Protein AF-T0MKW2-F1 (afdb_monomer_lite)

pLDDT: mean 87.47, std 11.16, range [40.84, 97.62]

Foldseek 3Di:
DEEEEALQCLVVLPDDDPLHQAYEYEVVSVVVPPDPSSVVSCVVCVVRYDYDWADVVLLVVLVVVCQQAPQDDDSRLSRSLSVLVRVQCVLVPDDDDPVCVVVRDQYAYRDPDLSSLLSCVVVVNHDDPPNQRWGKWKAFPPPGDIGGHDDCADPPPFFRRIDIWIWGQDPVRDIDIDDDPPDDDDDDWDAAPVRDTDGGPPDPSNVVSVVVVVVVVVVVVVCVVVDDD

Radius of gyration: 21.43 Å; chains: 1; bounding box: 48×44×64 Å

Structure (mmCIF, N/CA/C/O backbone):
data_AF-T0MKW2-F1
#
_entry.id   AF-T0MKW2-F1
#
loop_
_atom_site.group_PDB
_atom_site.id
_atom_site.type_symbol
_atom_site.label_atom_id
_atom_site.label_alt_id
_atom_site.label_comp_id
_atom_site.label_asym_id
_atom_site.label_entity_id
_atom_site.label_seq_id
_atom_site.pdbx_PDB_ins_code
_atom_site.Cartn_x
_atom_site.Cartn_y
_atom_site.Cartn_z
_atom_site.occupancy
_atom_site.B_iso_or_equiv
_atom_site.auth_seq_id
_atom_site.auth_comp_id
_atom_site.auth_asym_id
_atom_site.auth_atom_id
_atom_site.pdbx_PDB_model_num
ATOM 1 N N . MET A 1 1 ? -8.781 1.903 21.838 1.00 88.56 1 MET A N 1
ATOM 2 C CA . MET A 1 1 ? -8.180 1.933 20.491 1.00 88.56 1 MET A CA 1
ATOM 3 C C . MET A 1 1 ? -9.279 1.823 19.453 1.00 88.56 1 MET A C 1
ATOM 5 O O . MET A 1 1 ? -10.283 1.151 19.699 1.00 88.56 1 MET A O 1
ATOM 9 N N . ILE A 1 2 ? -9.076 2.466 18.314 1.00 93.19 2 ILE A N 1
ATOM 10 C CA . ILE A 1 2 ? -9.925 2.371 17.130 1.00 93.19 2 ILE A CA 1
ATOM 11 C C . ILE A 1 2 ? -9.134 1.644 16.052 1.00 93.19 2 ILE A C 1
ATOM 13 O O . ILE A 1 2 ? -7.998 2.014 15.769 1.00 93.19 2 ILE A O 1
ATOM 17 N N . GLY A 1 3 ? -9.726 0.612 15.457 1.00 94.38 3 GLY A N 1
ATOM 18 C CA . GLY A 1 3 ? -9.081 -0.161 14.399 1.00 94.38 3 GLY A CA 1
ATOM 19 C C . GLY A 1 3 ? -9.623 0.190 13.017 1.00 94.38 3 GLY A C 1
ATOM 20 O O . GLY A 1 3 ? -10.829 0.163 12.815 1.00 94.38 3 GLY A O 1
ATOM 21 N N . ILE A 1 4 ? -8.761 0.448 12.039 1.00 96.75 4 ILE A N 1
ATOM 22 C CA . ILE A 1 4 ? -9.128 0.405 10.617 1.00 96.75 4 ILE A CA 1
ATOM 23 C C . ILE A 1 4 ? -8.698 -0.956 10.089 1.00 96.75 4 ILE A C 1
ATOM 25 O O . ILE A 1 4 ? -7.547 -1.332 10.289 1.00 96.75 4 ILE A O 1
ATOM 29 N N . VAL A 1 5 ? -9.587 -1.704 9.438 1.00 96.00 5 VAL A N 1
ATOM 30 C CA . VAL A 1 5 ? -9.297 -3.101 9.073 1.00 96.00 5 VAL A CA 1
ATOM 31 C C . VAL A 1 5 ? -9.141 -3.280 7.569 1.00 96.00 5 VAL A C 1
ATOM 33 O O . VAL A 1 5 ? -10.004 -2.890 6.784 1.00 96.00 5 VAL A O 1
ATOM 36 N N . ASP A 1 6 ? -8.039 -3.920 7.193 1.00 95.31 6 ASP A N 1
ATOM 37 C CA . ASP A 1 6 ? -7.722 -4.349 5.833 1.00 95.31 6 ASP A CA 1
ATOM 38 C C . ASP A 1 6 ? -8.314 -5.743 5.521 1.00 95.31 6 ASP A C 1
ATOM 40 O O . ASP A 1 6 ? -8.484 -6.586 6.409 1.00 95.31 6 ASP A O 1
ATOM 44 N N . THR A 1 7 ? -8.569 -6.033 4.243 1.00 94.50 7 THR A N 1
ATOM 45 C CA . THR A 1 7 ? -9.054 -7.332 3.755 1.00 94.50 7 THR A CA 1
ATOM 46 C C . THR A 1 7 ? -8.148 -8.476 4.214 1.00 94.50 7 THR A C 1
ATOM 48 O O . THR A 1 7 ? -8.631 -9.502 4.702 1.00 94.50 7 THR A O 1
ATOM 51 N N . CYS A 1 8 ? -6.821 -8.304 4.124 1.00 93.00 8 CYS A N 1
ATOM 52 C CA . CYS A 1 8 ? -5.863 -9.342 4.520 1.00 93.00 8 CYS A CA 1
ATOM 53 C C . CYS A 1 8 ? -5.981 -9.741 5.997 1.00 93.00 8 CYS A C 1
ATOM 55 O O . CYS A 1 8 ? -5.666 -10.881 6.348 1.00 93.00 8 CYS A O 1
ATOM 57 N N . TYR A 1 9 ? -6.426 -8.824 6.856 1.00 94.31 9 TYR A N 1
ATOM 58 C CA . TYR A 1 9 ? -6.586 -9.083 8.280 1.00 94.31 9 TYR A CA 1
ATOM 59 C C . TYR A 1 9 ? -7.768 -10.024 8.547 1.00 94.31 9 TYR A C 1
ATOM 61 O O . TYR A 1 9 ? -7.625 -11.001 9.283 1.00 94.31 9 TYR A O 1
ATOM 69 N N . PHE A 1 10 ? -8.900 -9.804 7.869 1.00 94.56 10 PHE A N 1
ATOM 70 C CA . PHE A 1 10 ? -10.048 -10.715 7.920 1.00 94.56 10 PHE A CA 1
ATOM 71 C C . PHE A 1 10 ? -9.726 -12.082 7.310 1.00 94.56 10 PHE A C 1
ATOM 73 O O . PHE A 1 10 ? -10.055 -13.107 7.903 1.00 94.56 10 PHE A O 1
ATOM 80 N N . LEU A 1 11 ? -9.033 -12.115 6.164 1.00 93.50 11 LEU A N 1
ATOM 81 C CA . LEU A 1 11 ? -8.652 -13.370 5.499 1.00 93.50 11 LEU A CA 1
ATOM 82 C C . LEU A 1 11 ? -7.782 -14.268 6.386 1.00 93.50 11 LEU A C 1
ATOM 84 O O . LEU A 1 11 ? -7.889 -15.490 6.322 1.00 93.50 11 LEU A O 1
ATOM 88 N N . LYS A 1 12 ? -6.929 -13.669 7.221 1.00 92.81 12 LYS A N 1
ATOM 89 C CA . LYS A 1 12 ? -6.064 -14.391 8.160 1.00 92.81 12 LYS A CA 1
ATOM 90 C C . LYS A 1 12 ? -6.675 -14.566 9.552 1.00 92.81 12 LYS A C 1
ATOM 92 O O . LYS A 1 12 ? -5.991 -15.099 10.420 1.00 92.81 12 LYS A O 1
ATOM 97 N N . ARG A 1 13 ? -7.929 -14.140 9.764 1.00 92.38 13 ARG A N 1
ATOM 98 C CA . ARG A 1 13 ? -8.612 -14.142 11.071 1.00 92.38 13 ARG A CA 1
ATOM 99 C C . ARG A 1 13 ? -7.764 -13.482 12.167 1.00 92.38 13 ARG A C 1
ATOM 101 O O . ARG A 1 13 ? -7.567 -14.043 13.242 1.00 92.38 13 ARG A O 1
ATOM 108 N N . GLY A 1 14 ? -7.207 -12.308 11.862 1.00 90.25 14 GLY A N 1
ATOM 109 C CA . GLY A 1 14 ? -6.370 -11.562 12.800 1.00 90.25 14 GLY A CA 1
ATOM 110 C C . GLY A 1 14 ? -7.130 -11.238 14.099 1.00 90.25 14 GLY A C 1
ATOM 111 O O . GLY A 1 14 ? -8.301 -10.860 14.019 1.00 90.25 14 GLY A O 1
ATOM 112 N N . PRO A 1 15 ? -6.508 -11.395 15.281 1.00 90.25 15 PRO A N 1
ATOM 113 C CA . PRO A 1 15 ? -7.203 -11.290 16.562 1.00 90.25 15 PRO A CA 1
ATOM 114 C C . PRO A 1 15 ? -7.519 -9.839 16.938 1.00 90.25 15 PRO A C 1
ATOM 116 O O . PRO A 1 15 ? -6.623 -9.004 17.035 1.00 90.25 15 PRO A O 1
ATOM 119 N N . PHE A 1 16 ? -8.782 -9.547 17.243 1.00 89.56 16 PHE A N 1
ATOM 120 C CA . PHE A 1 16 ? -9.164 -8.246 17.789 1.00 89.56 16 PHE A CA 1
ATOM 121 C C . PHE A 1 16 ? -8.939 -8.219 19.306 1.00 89.56 16 PHE A C 1
ATOM 123 O O . PHE A 1 16 ? -9.570 -8.962 20.057 1.00 89.56 16 PHE A O 1
ATOM 130 N N . ASN A 1 17 ? -8.026 -7.362 19.764 1.00 83.75 17 ASN A N 1
ATOM 131 C CA . ASN A 1 17 ? -7.744 -7.192 21.189 1.00 83.75 17 ASN A CA 1
ATOM 132 C C . ASN A 1 17 ? -8.932 -6.542 21.918 1.00 83.75 17 ASN A C 1
ATOM 134 O O . ASN A 1 17 ? -9.617 -5.689 21.359 1.00 83.75 17 ASN A O 1
ATOM 138 N N . GLN A 1 18 ? -9.106 -6.854 23.207 1.00 80.19 18 GLN A N 1
ATOM 139 C CA . GLN A 1 18 ? -10.153 -6.255 24.055 1.00 80.19 18 GLN A CA 1
ATOM 140 C C . GLN A 1 18 ? -10.032 -4.725 24.197 1.00 80.19 18 GLN A C 1
ATOM 142 O O . GLN A 1 18 ? -11.002 -4.053 24.532 1.00 80.19 18 GLN A O 1
ATOM 147 N N . SER A 1 19 ? -8.855 -4.156 23.922 1.00 85.75 19 SER A N 1
ATOM 148 C CA . SER A 1 19 ? -8.617 -2.708 23.920 1.00 85.75 19 SER A CA 1
ATOM 149 C C . SER A 1 19 ? -9.249 -1.978 22.726 1.00 85.75 19 SER A C 1
ATOM 151 O O . SER A 1 19 ? -9.315 -0.740 22.716 1.00 85.75 19 SER A O 1
ATOM 153 N N . ILE A 1 20 ? -9.687 -2.715 21.701 1.00 90.44 20 ILE A N 1
ATOM 154 C CA . ILE A 1 20 ? -10.323 -2.165 20.508 1.00 90.44 20 ILE A CA 1
ATOM 155 C C . ILE A 1 20 ? -11.810 -1.981 20.792 1.00 90.44 20 ILE A C 1
ATOM 157 O O . ILE A 1 20 ? -12.551 -2.944 20.958 1.00 90.44 20 ILE A O 1
ATOM 161 N N . LYS A 1 21 ? -12.251 -0.723 20.827 1.00 90.81 21 LYS A N 1
ATOM 162 C CA . LYS A 1 21 ? -13.648 -0.374 21.115 1.00 90.81 21 LYS A CA 1
ATOM 163 C C . LYS A 1 21 ? -14.513 -0.381 19.857 1.00 90.81 21 LYS A C 1
ATOM 165 O O . LYS A 1 21 ? -15.703 -0.674 19.927 1.00 90.81 21 LYS A O 1
ATOM 170 N N . LYS A 1 22 ? -13.920 -0.016 18.717 1.00 94.12 22 LYS A N 1
ATOM 171 C CA . LYS A 1 22 ? -14.624 0.192 17.452 1.00 94.12 22 LYS A CA 1
ATOM 172 C C . LYS A 1 22 ? -13.712 -0.079 16.263 1.00 94.12 22 LYS A C 1
ATOM 174 O O . LYS A 1 22 ? -12.514 0.207 16.318 1.00 94.12 22 LYS A O 1
ATOM 179 N N . LEU A 1 23 ? -14.295 -0.612 15.196 1.00 96.44 23 LEU A N 1
ATOM 180 C CA . LEU A 1 23 ? -13.633 -0.909 13.936 1.00 96.44 23 LEU A CA 1
ATOM 181 C C . LEU A 1 23 ? -14.261 -0.107 12.793 1.00 96.44 23 LEU A C 1
ATOM 183 O O . LEU A 1 23 ? -15.481 0.000 12.715 1.00 96.44 23 LEU A O 1
ATOM 187 N N . PHE A 1 24 ? -13.437 0.398 11.881 1.00 97.00 24 PHE A N 1
ATOM 188 C CA . PHE A 1 24 ? -13.858 1.040 10.639 1.00 97.00 24 PHE A CA 1
ATOM 189 C C . PHE A 1 24 ? -13.394 0.225 9.433 1.00 97.00 24 PHE A C 1
ATOM 191 O O . PHE A 1 24 ? -12.250 -0.235 9.372 1.00 97.00 24 PHE A O 1
ATOM 198 N N . VAL A 1 25 ? -14.292 0.046 8.466 1.00 97.19 25 VAL A N 1
ATOM 199 C CA . VAL A 1 25 ? -14.050 -0.750 7.256 1.00 97.19 25 VAL A CA 1
ATOM 200 C C . VAL A 1 25 ? -14.676 -0.052 6.047 1.00 97.19 25 VAL A C 1
ATOM 202 O O . VAL A 1 25 ? -15.799 0.435 6.131 1.00 97.19 25 VAL A O 1
ATOM 205 N N . SER A 1 26 ? -13.989 -0.029 4.904 1.00 96.94 26 SER A N 1
ATOM 206 C CA . SER A 1 26 ? -14.585 0.442 3.643 1.00 96.94 26 SER A CA 1
ATOM 207 C C . SER A 1 26 ? -15.485 -0.636 3.028 1.00 96.94 26 SER A C 1
ATOM 209 O O . SER A 1 26 ? -15.218 -1.837 3.122 1.00 96.94 26 SER A O 1
ATOM 211 N N . SER A 1 27 ? -16.536 -0.229 2.321 1.00 96.25 27 SER A N 1
ATOM 212 C CA . SER A 1 27 ? -17.389 -1.133 1.546 1.00 96.25 27 SER A CA 1
ATOM 213 C C . SER A 1 27 ? -16.610 -1.921 0.488 1.00 96.25 27 SER A C 1
ATOM 215 O O . SER A 1 27 ? -17.023 -3.026 0.131 1.00 96.25 27 SER A O 1
ATOM 217 N N . LEU A 1 28 ? -15.475 -1.401 0.003 1.00 95.62 28 LEU A N 1
ATOM 218 C CA . LEU A 1 28 ? -14.601 -2.112 -0.934 1.00 95.62 28 LEU A CA 1
ATOM 219 C C . LEU A 1 28 ? -13.964 -3.348 -0.295 1.00 95.62 28 LEU A C 1
ATOM 221 O O . LEU A 1 28 ? -13.958 -4.405 -0.921 1.00 95.62 28 LEU A O 1
ATOM 225 N N . VAL A 1 29 ? -13.515 -3.236 0.958 1.00 95.19 29 VAL A N 1
ATOM 226 C CA . VAL A 1 29 ? -12.978 -4.366 1.734 1.00 95.19 29 VAL A CA 1
ATOM 227 C C . VAL A 1 29 ? -14.055 -5.437 1.894 1.00 95.19 29 VAL A C 1
ATOM 229 O O . VAL A 1 29 ? -13.818 -6.606 1.604 1.00 95.19 29 VAL A O 1
ATOM 232 N N . VAL A 1 30 ? -15.283 -5.042 2.247 1.00 94.75 30 VAL A N 1
ATOM 233 C CA . VAL A 1 30 ? -16.412 -5.981 2.389 1.00 94.75 30 VAL A CA 1
ATOM 234 C C . VAL A 1 30 ? -16.727 -6.696 1.069 1.00 94.75 30 VAL A C 1
ATOM 236 O O . VAL A 1 30 ? -16.961 -7.902 1.063 1.00 94.75 30 VAL A O 1
ATOM 239 N N . LYS A 1 31 ? -16.700 -5.980 -0.064 1.00 94.38 31 LYS A N 1
ATOM 240 C CA . LYS A 1 31 ? -16.901 -6.569 -1.402 1.00 94.38 31 LYS A CA 1
ATOM 241 C C . LYS A 1 31 ? -15.773 -7.523 -1.807 1.00 94.38 31 LYS A C 1
ATOM 243 O O . LYS A 1 31 ? -16.005 -8.441 -2.596 1.00 94.38 31 LYS A O 1
ATOM 248 N N . GLU A 1 32 ? -14.561 -7.305 -1.303 1.00 94.00 32 GLU A N 1
ATOM 249 C CA . GLU A 1 32 ? -13.402 -8.159 -1.566 1.00 94.00 32 GLU A CA 1
ATOM 250 C C . GLU A 1 32 ? -13.470 -9.491 -0.797 1.00 94.00 32 GLU A C 1
ATOM 252 O O . GLU A 1 32 ? -12.981 -10.513 -1.288 1.00 94.00 32 GLU A O 1
ATOM 257 N N . LEU A 1 33 ? -14.149 -9.521 0.357 1.00 93.56 33 LEU A N 1
ATOM 258 C CA . LEU A 1 33 ? -14.389 -10.736 1.139 1.00 93.56 33 LEU A CA 1
ATOM 259 C C . LEU A 1 33 ? -15.376 -11.668 0.426 1.00 93.56 33 LEU A C 1
ATOM 261 O O . LEU A 1 33 ? -16.594 -11.577 0.576 1.00 93.56 33 LEU A O 1
ATOM 265 N N . LYS A 1 34 ? -14.841 -12.606 -0.358 1.00 92.25 34 LYS A N 1
ATOM 266 C CA . LYS A 1 34 ? -15.642 -13.602 -1.090 1.00 92.25 34 LYS A CA 1
ATOM 267 C C . LYS A 1 34 ? -15.823 -14.907 -0.321 1.00 92.25 34 LYS A C 1
ATOM 269 O O . LYS A 1 34 ? -16.901 -15.494 -0.406 1.00 92.25 34 LYS A O 1
ATOM 274 N N . ASN A 1 35 ? -14.805 -15.315 0.435 1.00 93.94 35 ASN A N 1
ATOM 275 C CA . ASN A 1 35 ? -14.756 -16.603 1.125 1.00 93.94 35 ASN A CA 1
ATOM 276 C C . ASN A 1 35 ? -15.750 -16.647 2.292 1.00 93.94 35 ASN A C 1
ATOM 278 O O . ASN A 1 35 ? -15.826 -15.691 3.068 1.00 93.94 35 ASN A O 1
ATOM 282 N N . GLU A 1 36 ? -16.454 -17.768 2.446 1.00 93.62 36 GLU A N 1
ATOM 283 C CA . GLU A 1 36 ? -17.445 -17.983 3.513 1.00 93.62 36 GLU A CA 1
ATOM 284 C C . GLU A 1 36 ? -16.828 -17.791 4.898 1.00 93.62 36 GLU A C 1
ATOM 286 O O . GLU A 1 36 ? -17.278 -16.935 5.650 1.00 93.62 36 GLU A O 1
ATOM 291 N N . GLU A 1 37 ? -15.698 -18.446 5.159 1.00 93.25 37 GLU A N 1
ATOM 292 C CA . GLU A 1 37 ? -14.939 -18.322 6.408 1.00 93.25 37 GLU A CA 1
ATOM 293 C C . GLU A 1 37 ? -14.636 -16.867 6.806 1.00 93.25 37 GLU A C 1
ATOM 295 O O . GLU A 1 37 ? -14.747 -16.477 7.969 1.00 93.25 37 GLU A O 1
ATOM 300 N N . SER A 1 38 ? -14.244 -16.041 5.833 1.00 93.12 38 SER A N 1
ATOM 301 C CA . SER A 1 38 ? -13.917 -14.635 6.081 1.00 93.12 38 SER A CA 1
ATOM 302 C C . SER A 1 38 ? -15.162 -13.773 6.305 1.00 93.12 38 SER A C 1
ATOM 304 O O . SER A 1 38 ? -15.118 -12.822 7.086 1.00 93.12 38 SER A O 1
ATOM 306 N N . LYS A 1 39 ? -16.285 -14.128 5.667 1.00 94.62 39 LYS A N 1
ATOM 307 C CA . LYS A 1 39 ? -17.583 -13.474 5.874 1.00 94.62 39 LYS A CA 1
ATOM 308 C C . LYS A 1 39 ? -18.170 -13.827 7.231 1.00 94.62 39 LYS A C 1
ATOM 310 O O . LYS A 1 39 ? -18.679 -12.942 7.906 1.00 94.62 39 LYS A O 1
ATOM 315 N N . GLU A 1 40 ? -18.068 -15.083 7.651 1.00 94.38 40 GLU A N 1
ATOM 316 C CA . GLU A 1 40 ? -18.442 -15.509 8.999 1.00 94.38 40 GLU A CA 1
ATOM 317 C C . GLU A 1 40 ? -17.630 -14.748 10.042 1.00 94.38 40 GLU A C 1
ATOM 319 O O . GLU A 1 40 ? -18.209 -14.152 10.946 1.00 94.38 40 GLU A O 1
ATOM 324 N N . TYR A 1 41 ? -16.307 -14.665 9.868 1.00 94.38 41 TYR A N 1
ATOM 325 C CA . TYR A 1 41 ? -15.447 -13.909 10.778 1.00 94.38 41 TYR A CA 1
ATOM 326 C C . TYR A 1 41 ? -15.818 -12.418 10.847 1.00 94.38 41 TYR A C 1
ATOM 328 O O . TYR A 1 41 ? -15.869 -11.840 11.934 1.00 94.38 41 TYR A O 1
ATOM 336 N N . PHE A 1 42 ? -16.139 -11.803 9.706 1.00 95.19 42 PHE A N 1
ATOM 337 C CA . PHE A 1 42 ? -16.668 -10.439 9.649 1.00 95.19 42 PHE A CA 1
ATOM 338 C C . PHE A 1 42 ? -18.022 -10.311 10.369 1.00 95.19 42 PHE A C 1
ATOM 340 O O . PHE A 1 42 ? -18.214 -9.387 11.158 1.00 95.19 42 PHE A O 1
ATOM 347 N N . ASN A 1 43 ? -18.945 -11.251 10.143 1.00 94.81 43 ASN A N 1
ATOM 348 C CA . ASN A 1 43 ? -20.280 -11.254 10.743 1.00 94.81 43 ASN A CA 1
ATOM 349 C C . ASN A 1 43 ? -20.228 -11.422 12.267 1.00 94.81 43 ASN A C 1
ATOM 351 O O . ASN A 1 43 ? -20.969 -10.742 12.975 1.00 94.81 43 ASN A O 1
ATOM 355 N N . LEU A 1 44 ? -19.316 -12.255 12.775 1.00 94.25 44 LEU A N 1
ATOM 356 C CA . LEU A 1 44 ? -19.077 -12.421 14.212 1.00 94.25 44 LEU A CA 1
ATOM 357 C C . LEU A 1 44 ? -18.701 -11.096 14.889 1.00 94.25 44 LEU A C 1
ATOM 359 O O . LEU A 1 44 ? -19.157 -10.818 15.993 1.00 94.25 44 LEU A O 1
ATOM 363 N N . HIS A 1 45 ? -17.926 -10.248 14.209 1.00 93.75 45 HIS A N 1
ATOM 364 C CA . HIS A 1 45 ? -17.469 -8.955 14.729 1.00 93.75 45 HIS A CA 1
ATOM 365 C C . HIS A 1 45 ? -18.323 -7.778 14.236 1.00 93.75 45 HIS A C 1
ATOM 367 O O . HIS A 1 45 ? -17.974 -6.616 14.443 1.00 93.75 45 HIS A O 1
ATOM 373 N N . ARG A 1 46 ? -19.470 -8.045 13.598 1.00 94.06 46 ARG A N 1
ATOM 374 C CA . ARG A 1 46 ? -20.287 -7.014 12.942 1.00 94.06 46 ARG A CA 1
ATOM 375 C C . ARG A 1 46 ? -20.761 -5.918 13.895 1.00 94.06 46 ARG A C 1
ATOM 377 O O . ARG A 1 46 ? -20.921 -4.783 13.450 1.00 94.06 46 ARG A O 1
ATOM 384 N N . TYR A 1 47 ? -20.960 -6.254 15.170 1.00 93.56 47 TYR A N 1
ATOM 385 C CA . TYR A 1 47 ? -21.429 -5.346 16.220 1.00 93.56 47 TYR A CA 1
ATOM 386 C C . TYR A 1 47 ? -20.440 -4.216 16.546 1.00 93.56 47 TYR A C 1
ATOM 388 O O . TYR A 1 47 ? -20.866 -3.155 16.989 1.00 93.56 47 TYR A O 1
ATOM 396 N N . MET A 1 48 ? -19.139 -4.425 16.316 1.00 94.25 48 MET A N 1
ATOM 397 C CA . MET A 1 48 ? -18.101 -3.410 16.544 1.00 94.25 48 MET A CA 1
ATOM 398 C C . MET A 1 48 ? -17.642 -2.718 15.252 1.00 94.25 48 MET A C 1
ATOM 400 O O . MET A 1 48 ? -16.847 -1.784 15.321 1.00 94.25 48 MET A O 1
ATOM 404 N N . ILE A 1 49 ? -18.118 -3.168 14.083 1.00 96.00 49 ILE A N 1
ATOM 405 C CA . ILE A 1 49 ? -17.697 -2.671 12.768 1.00 96.00 49 ILE A CA 1
ATOM 406 C C . ILE A 1 49 ? -18.665 -1.606 12.244 1.00 96.00 49 ILE A C 1
ATOM 408 O O . ILE A 1 49 ? -19.852 -1.861 12.030 1.00 96.00 49 ILE A O 1
ATOM 412 N N . GLU A 1 50 ? -18.119 -0.438 11.924 1.00 96.69 50 GLU A N 1
ATOM 413 C CA . GLU A 1 50 ? -18.770 0.614 11.154 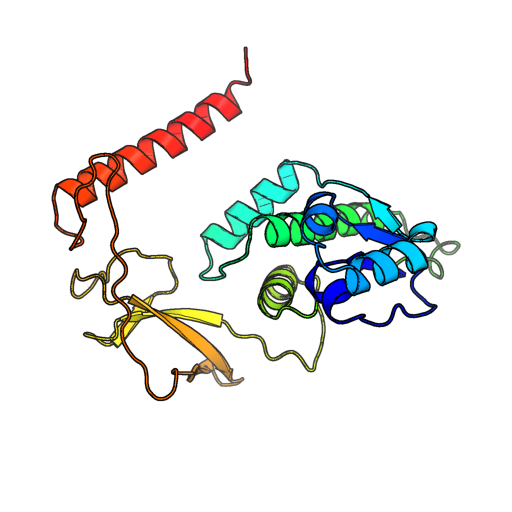1.00 96.69 50 GLU A CA 1
ATOM 414 C C . GLU A 1 50 ? -18.225 0.643 9.724 1.00 96.69 50 GLU A C 1
ATOM 416 O O . GLU A 1 50 ? -17.012 0.671 9.498 1.00 96.69 50 GLU A O 1
ATOM 421 N N . ILE A 1 51 ? -19.134 0.637 8.746 1.00 96.62 51 ILE A N 1
ATOM 422 C CA . ILE A 1 51 ? -18.761 0.767 7.339 1.00 96.62 51 ILE A CA 1
ATOM 423 C C . ILE A 1 51 ? -18.712 2.252 6.997 1.00 96.62 51 ILE A C 1
ATOM 425 O O . ILE A 1 51 ? -19.729 2.936 7.100 1.00 96.62 51 ILE A O 1
ATOM 429 N N . ARG A 1 52 ? -17.543 2.737 6.579 1.00 96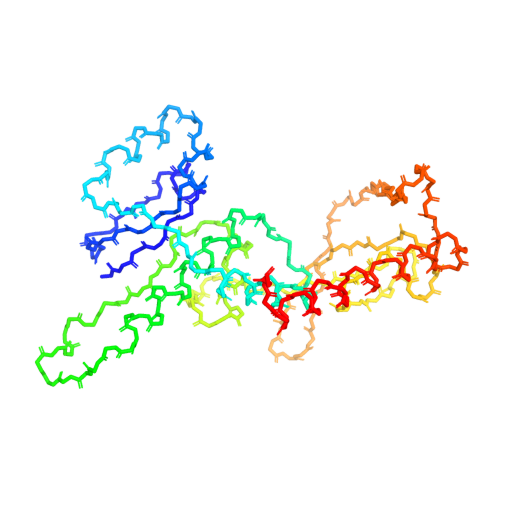.38 52 ARG A N 1
ATOM 430 C CA . ARG A 1 52 ? -17.309 4.144 6.247 1.00 96.38 52 ARG A CA 1
ATOM 431 C C . ARG A 1 52 ? -16.367 4.261 5.057 1.00 96.38 52 ARG A C 1
ATOM 433 O O . ARG A 1 52 ? -15.359 3.562 4.991 1.00 96.38 52 ARG A O 1
ATOM 440 N N . GLU A 1 53 ? -16.694 5.165 4.142 1.00 95.75 53 GLU A N 1
ATOM 441 C CA . GLU A 1 53 ? -15.793 5.561 3.060 1.00 95.75 53 GLU A CA 1
ATOM 442 C C . GLU A 1 53 ? -15.047 6.841 3.431 1.00 95.75 53 GLU A C 1
ATOM 444 O O . GLU A 1 53 ? -15.632 7.706 4.091 1.00 95.75 53 GLU A O 1
ATOM 449 N N . PRO A 1 54 ? -13.777 6.974 3.019 1.00 97.06 54 PRO A N 1
ATOM 450 C CA . PRO A 1 54 ? -13.039 8.202 3.223 1.00 97.06 54 PRO A CA 1
ATOM 451 C C . PRO A 1 54 ? -13.492 9.307 2.265 1.00 97.06 54 PRO A C 1
ATOM 453 O O . PRO A 1 54 ? -13.988 9.042 1.169 1.00 97.06 54 PRO A O 1
ATOM 456 N N . LEU A 1 55 ? -13.240 10.557 2.644 1.00 96.50 55 LEU A N 1
ATOM 457 C CA . LEU A 1 55 ? -13.414 11.712 1.768 1.00 96.50 55 LEU A CA 1
ATOM 458 C C . LEU A 1 55 ? -12.399 11.679 0.615 1.00 96.50 55 LEU A C 1
ATOM 460 O O . LEU A 1 55 ? -11.218 11.364 0.801 1.00 96.50 55 LEU A O 1
ATOM 464 N N . ASP A 1 56 ? -12.833 12.114 -0.570 1.00 95.25 56 ASP A N 1
ATOM 465 C CA . ASP A 1 56 ? -12.014 12.108 -1.792 1.00 95.25 56 ASP A CA 1
ATOM 466 C C . ASP A 1 56 ? -10.690 12.868 -1.634 1.00 95.25 56 ASP A C 1
ATOM 468 O O . ASP A 1 56 ? -9.664 12.456 -2.178 1.00 95.25 56 ASP A O 1
ATOM 472 N N . LYS A 1 57 ? -10.672 13.929 -0.813 1.00 96.19 57 LYS A N 1
ATOM 473 C CA . LYS A 1 57 ? -9.457 14.687 -0.471 1.00 96.19 57 LYS A CA 1
ATOM 474 C C . LYS A 1 57 ? -8.337 13.776 0.054 1.00 96.19 57 LYS A C 1
ATOM 476 O O . LYS A 1 57 ? -7.182 13.953 -0.335 1.00 96.19 57 LYS A O 1
ATOM 481 N N . TYR A 1 58 ? -8.654 12.805 0.914 1.00 96.75 58 TYR A N 1
ATOM 482 C CA . TYR A 1 58 ? -7.658 11.888 1.476 1.00 96.75 58 TYR A CA 1
ATOM 483 C C . TYR A 1 58 ? -7.201 10.848 0.457 1.00 96.75 58 TYR A C 1
ATOM 485 O O . TYR A 1 58 ? -6.014 10.529 0.399 1.00 96.75 58 TYR A O 1
ATOM 493 N N . ILE A 1 59 ? -8.110 10.357 -0.390 1.00 95.69 59 ILE A N 1
ATOM 494 C CA . ILE A 1 59 ? -7.764 9.430 -1.475 1.00 95.69 59 ILE A CA 1
ATOM 495 C C . ILE A 1 59 ? -6.773 10.098 -2.435 1.00 95.69 59 ILE A C 1
ATOM 497 O O . ILE A 1 59 ? -5.750 9.507 -2.784 1.00 95.69 59 ILE A O 1
ATOM 501 N N . GLU A 1 60 ? -7.048 11.340 -2.834 1.00 94.62 60 GLU A N 1
ATOM 502 C CA . GLU A 1 60 ? -6.176 12.118 -3.717 1.00 94.62 60 GLU A CA 1
ATOM 503 C C . GLU A 1 60 ? -4.819 12.391 -3.078 1.00 94.62 60 GLU A C 1
ATOM 505 O O . GLU A 1 60 ? -3.788 12.163 -3.712 1.00 94.62 60 GLU A O 1
ATOM 510 N N . PHE A 1 61 ? -4.808 12.775 -1.800 1.00 95.12 61 PHE A N 1
ATOM 511 C CA . PHE A 1 61 ? -3.575 12.954 -1.042 1.00 95.12 61 PHE A CA 1
ATOM 512 C C . PHE A 1 61 ? -2.703 11.688 -1.057 1.00 95.12 61 PHE A C 1
ATOM 514 O O . PHE A 1 61 ? -1.512 11.761 -1.368 1.00 95.12 61 PHE A O 1
ATOM 521 N N . VAL A 1 62 ? -3.288 10.516 -0.781 1.00 95.06 62 VAL A N 1
ATOM 522 C CA . VAL A 1 62 ? -2.555 9.240 -0.791 1.00 95.06 62 VAL A CA 1
ATOM 523 C C . VAL A 1 62 ? -2.068 8.896 -2.200 1.00 95.06 62 VAL A C 1
ATOM 525 O O . VAL A 1 62 ? -0.922 8.476 -2.367 1.00 95.06 62 VAL A O 1
ATOM 528 N N . GLN A 1 63 ? -2.888 9.098 -3.234 1.00 93.06 63 GLN A N 1
ATOM 529 C CA . GLN A 1 63 ? -2.488 8.850 -4.623 1.00 93.06 63 GLN A CA 1
ATOM 530 C C . GLN A 1 63 ? -1.309 9.732 -5.050 1.00 93.06 63 GLN A C 1
ATOM 532 O O . GLN A 1 63 ? -0.341 9.229 -5.631 1.00 93.06 63 GLN A O 1
ATOM 537 N N . ASP A 1 64 ? -1.351 11.020 -4.720 1.00 91.19 64 ASP A N 1
ATOM 538 C CA . ASP A 1 64 ? -0.279 11.966 -5.018 1.00 91.19 64 ASP A CA 1
ATOM 539 C C . ASP A 1 64 ? 0.992 11.637 -4.233 1.00 91.19 64 ASP A C 1
ATOM 541 O O . ASP A 1 64 ? 2.097 11.676 -4.789 1.00 91.19 64 ASP A O 1
ATOM 545 N N . PHE A 1 65 ? 0.852 11.240 -2.968 1.00 91.19 65 PHE A N 1
ATOM 546 C CA . PHE A 1 65 ? 1.959 10.781 -2.137 1.00 91.19 65 PHE A CA 1
ATOM 547 C C . PHE A 1 65 ? 2.640 9.536 -2.724 1.00 91.19 65 PHE A C 1
ATOM 549 O O . PHE A 1 65 ? 3.868 9.492 -2.859 1.00 91.19 65 PHE A O 1
ATOM 556 N N . LEU A 1 66 ? 1.847 8.548 -3.148 1.00 89.69 66 LEU A N 1
ATOM 557 C CA . LEU A 1 66 ? 2.336 7.309 -3.751 1.00 89.69 66 LEU A CA 1
ATOM 558 C C . LEU A 1 66 ? 2.911 7.511 -5.149 1.00 89.69 66 LEU A C 1
ATOM 560 O O . LEU A 1 66 ? 3.837 6.796 -5.521 1.00 89.69 66 LEU A O 1
ATOM 564 N N . SER A 1 67 ? 2.429 8.491 -5.919 1.00 84.88 67 SER A N 1
ATOM 565 C CA . SER A 1 67 ? 2.946 8.776 -7.266 1.00 84.88 67 SER A CA 1
ATOM 566 C C . SER A 1 67 ? 4.451 9.085 -7.277 1.00 84.88 67 SER A C 1
ATOM 568 O O . SER A 1 67 ? 5.149 8.769 -8.242 1.00 84.88 67 SER A O 1
ATOM 570 N N . LYS A 1 68 ? 4.957 9.639 -6.168 1.00 83.88 68 LYS A N 1
ATOM 571 C CA . LYS A 1 68 ? 6.364 9.997 -5.947 1.00 83.88 68 LYS A CA 1
ATOM 572 C C . LYS A 1 68 ? 7.216 8.820 -5.458 1.00 83.88 68 LYS A C 1
ATOM 574 O O . LYS A 1 68 ? 8.427 8.966 -5.314 1.00 83.88 68 LYS A O 1
ATOM 579 N N . LYS A 1 69 ? 6.609 7.668 -5.161 1.00 84.88 69 LYS A N 1
ATOM 580 C CA . LYS A 1 69 ? 7.265 6.494 -4.570 1.00 84.88 69 LYS A CA 1
ATOM 581 C C . LYS A 1 69 ? 7.056 5.260 -5.453 1.00 84.88 69 LYS A C 1
ATOM 583 O O . LYS A 1 69 ? 6.082 5.137 -6.187 1.00 84.88 69 LYS A O 1
ATOM 588 N N . ILE A 1 70 ? 7.953 4.278 -5.358 1.00 85.06 70 ILE A N 1
ATOM 589 C CA . ILE A 1 70 ? 7.818 2.990 -6.073 1.00 85.06 70 ILE A CA 1
ATOM 590 C C . ILE A 1 70 ? 7.104 1.971 -5.167 1.00 85.06 70 ILE A C 1
ATOM 592 O O . ILE A 1 70 ? 7.534 0.828 -4.977 1.00 85.06 70 ILE A O 1
ATOM 596 N N . LEU A 1 71 ? 6.011 2.413 -4.549 1.00 86.25 71 LEU A N 1
ATOM 597 C CA . LEU A 1 71 ? 5.136 1.574 -3.744 1.00 86.25 71 LEU A CA 1
ATOM 598 C C . LEU A 1 71 ? 3.863 1.325 -4.553 1.00 86.25 71 LEU A C 1
ATOM 600 O O . LEU A 1 71 ? 3.156 2.257 -4.921 1.00 86.25 71 LEU A O 1
ATOM 604 N N . ASN A 1 72 ? 3.623 0.061 -4.894 1.00 85.81 72 ASN A N 1
ATOM 605 C CA . ASN A 1 72 ? 2.446 -0.335 -5.656 1.00 85.81 72 ASN A CA 1
ATOM 606 C C . ASN A 1 72 ? 1.403 -0.847 -4.667 1.00 85.81 72 ASN A C 1
ATOM 608 O O . ASN A 1 72 ? 1.598 -1.929 -4.118 1.00 85.81 72 ASN A O 1
ATOM 612 N N . LEU A 1 73 ? 0.344 -0.070 -4.463 1.00 91.69 73 LEU A N 1
ATOM 613 C CA . LEU A 1 73 ? -0.832 -0.444 -3.680 1.00 91.69 73 LEU A CA 1
ATOM 614 C C . LEU A 1 73 ? -2.043 -0.595 -4.603 1.00 91.69 73 LEU A C 1
ATOM 616 O O . LEU A 1 73 ? -2.112 0.057 -5.652 1.00 91.69 73 LEU A O 1
ATOM 620 N N . SER A 1 74 ? -2.968 -1.475 -4.223 1.00 93.12 74 SER A N 1
ATOM 621 C CA . SER A 1 74 ? -4.265 -1.608 -4.880 1.00 93.12 74 SER A CA 1
ATOM 622 C C . SER A 1 74 ? -5.141 -0.379 -4.596 1.00 93.12 74 SER A C 1
ATOM 624 O O . SER A 1 74 ? -4.852 0.414 -3.700 1.00 93.12 74 SER A O 1
ATOM 626 N N . TYR A 1 75 ? -6.218 -0.189 -5.365 1.00 93.88 75 TYR A N 1
ATOM 627 C CA . TYR A 1 75 ? -7.154 0.904 -5.081 1.00 93.88 75 TYR A CA 1
ATOM 628 C C . TYR A 1 75 ? -7.848 0.716 -3.723 1.00 93.88 75 TYR A C 1
ATOM 630 O O . TYR A 1 75 ? -7.977 1.685 -2.981 1.00 93.88 75 TYR A O 1
ATOM 638 N N . THR A 1 76 ? -8.217 -0.519 -3.367 1.00 94.56 76 THR A N 1
ATOM 639 C CA . THR A 1 76 ? -8.773 -0.842 -2.044 1.00 94.56 76 THR A CA 1
ATOM 640 C C . THR A 1 76 ? -7.787 -0.477 -0.935 1.00 94.56 76 THR A C 1
ATOM 642 O O . THR A 1 76 ? -8.167 0.188 0.023 1.00 94.56 76 THR A O 1
ATOM 645 N N . ASP A 1 77 ? -6.504 -0.811 -1.099 1.00 96.00 77 ASP A N 1
ATOM 646 C CA . ASP A 1 77 ? -5.473 -0.504 -0.101 1.00 96.00 77 ASP A CA 1
ATOM 647 C C . ASP A 1 77 ? -5.285 1.013 0.062 1.00 96.00 77 ASP A C 1
ATOM 649 O O . ASP A 1 77 ? -5.105 1.509 1.172 1.00 96.00 77 ASP A O 1
ATOM 653 N N . ILE A 1 78 ? -5.344 1.769 -1.045 1.00 96.12 78 ILE A N 1
ATOM 654 C CA . ILE A 1 78 ? -5.296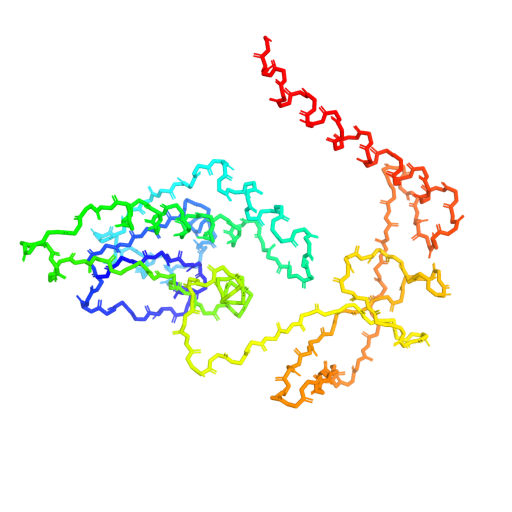 3.240 -1.026 1.00 96.12 78 ILE A CA 1
ATOM 655 C C . ILE A 1 78 ? -6.466 3.796 -0.212 1.00 96.12 78 ILE A C 1
ATOM 657 O O . ILE A 1 78 ? -6.262 4.706 0.588 1.00 96.12 78 ILE A O 1
ATOM 661 N N . VAL A 1 79 ? -7.669 3.243 -0.389 1.00 97.06 79 VAL A N 1
ATOM 662 C CA . VAL A 1 79 ? -8.866 3.640 0.365 1.00 97.06 79 VAL A CA 1
ATOM 663 C C . VAL A 1 79 ? -8.717 3.314 1.854 1.00 97.06 79 VAL A C 1
ATOM 665 O O . VAL A 1 79 ? -9.031 4.158 2.687 1.00 97.06 79 VAL A O 1
ATOM 668 N N . VAL A 1 80 ? -8.161 2.152 2.210 1.00 97.19 80 VAL A N 1
ATOM 669 C CA . VAL A 1 80 ? -7.875 1.785 3.611 1.00 97.19 80 VAL A CA 1
ATOM 670 C C . VAL A 1 80 ? -6.875 2.754 4.255 1.00 97.19 80 VAL A C 1
ATOM 672 O O . VAL A 1 80 ? -7.093 3.221 5.376 1.00 97.19 80 VAL A O 1
ATOM 675 N N . VAL A 1 81 ? -5.796 3.109 3.549 1.00 96.94 81 VAL A N 1
ATOM 676 C CA . VAL A 1 81 ? -4.819 4.1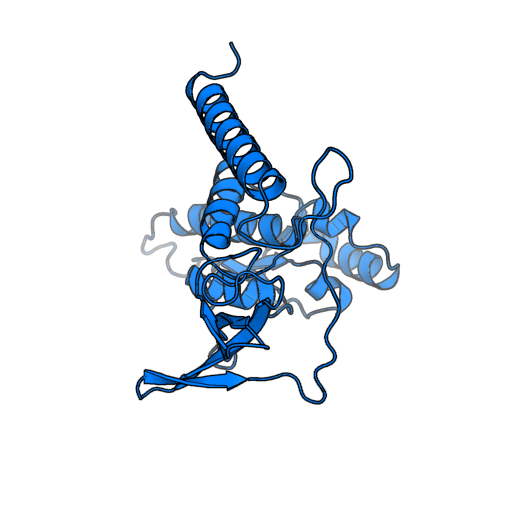02 4.031 1.00 96.94 81 VAL A CA 1
ATOM 677 C C . VAL A 1 81 ? -5.464 5.484 4.160 1.00 96.94 81 VAL A C 1
ATOM 679 O O . VAL A 1 81 ? -5.266 6.147 5.173 1.00 96.94 81 VAL A O 1
ATOM 682 N N . ALA A 1 82 ? -6.263 5.909 3.178 1.00 97.62 82 ALA A N 1
ATOM 683 C CA . ALA A 1 82 ? -6.965 7.191 3.214 1.00 97.62 82 ALA A CA 1
ATOM 684 C C . ALA A 1 82 ? -7.933 7.279 4.404 1.00 97.62 82 ALA A C 1
ATOM 686 O O . ALA A 1 82 ? -7.907 8.265 5.137 1.00 97.62 82 ALA A O 1
ATOM 687 N N . LEU A 1 83 ? -8.709 6.219 4.653 1.00 97.56 83 LEU A N 1
ATOM 688 C CA . LEU A 1 83 ? -9.598 6.116 5.811 1.00 97.56 83 LEU A CA 1
ATOM 689 C C . LEU A 1 83 ? -8.819 6.161 7.128 1.00 97.56 83 LEU A C 1
ATOM 691 O O . LEU A 1 83 ? -9.254 6.802 8.078 1.00 97.56 83 LEU A O 1
ATOM 695 N N . THR A 1 84 ? -7.640 5.537 7.179 1.00 96.94 84 THR A N 1
ATOM 696 C CA . THR A 1 84 ? -6.763 5.601 8.357 1.00 96.94 84 THR A CA 1
ATOM 697 C C . THR A 1 84 ? -6.331 7.038 8.655 1.00 96.94 84 THR A C 1
ATOM 699 O O . THR A 1 84 ? -6.402 7.457 9.805 1.00 96.94 84 THR A O 1
ATOM 702 N N . ILE A 1 85 ? -5.921 7.805 7.637 1.00 96.38 85 ILE A N 1
ATOM 703 C CA . ILE A 1 85 ? -5.510 9.210 7.803 1.00 96.38 85 ILE A CA 1
ATOM 704 C C . ILE A 1 85 ? -6.685 10.065 8.279 1.00 96.38 85 ILE A C 1
ATOM 706 O O . ILE A 1 85 ? -6.527 10.824 9.230 1.00 96.38 85 ILE A O 1
ATOM 710 N N . GLU A 1 86 ? -7.850 9.926 7.644 1.00 96.38 86 GLU A N 1
ATOM 711 C CA . GLU A 1 86 ? -9.045 10.699 7.995 1.00 96.38 86 GLU A CA 1
ATOM 712 C C . GLU A 1 86 ? -9.464 10.464 9.447 1.00 96.38 86 GLU A C 1
ATOM 714 O O . GLU A 1 86 ? -9.652 11.413 10.206 1.00 96.38 86 GLU A O 1
ATOM 719 N N . ILE A 1 87 ? -9.586 9.197 9.850 1.00 95.12 87 ILE A N 1
ATOM 720 C CA . ILE A 1 87 ? -9.959 8.847 11.220 1.00 95.12 87 ILE A CA 1
ATOM 721 C C . ILE A 1 87 ? -8.884 9.340 12.189 1.00 95.12 87 ILE A C 1
ATOM 723 O O . ILE A 1 87 ? -9.215 9.958 13.196 1.00 95.12 87 ILE A O 1
ATOM 727 N N . ASN A 1 88 ? -7.602 9.155 11.873 1.00 94.19 88 ASN A N 1
ATOM 728 C CA . ASN A 1 88 ? -6.529 9.665 12.719 1.00 94.19 88 ASN A CA 1
ATOM 729 C C . ASN A 1 88 ? -6.618 11.187 12.919 1.00 94.19 88 ASN A C 1
ATOM 731 O O . ASN A 1 88 ? -6.509 11.642 14.051 1.00 94.19 88 ASN A O 1
ATOM 735 N N . GLU A 1 89 ? -6.878 11.963 11.861 1.00 92.69 89 GLU A N 1
ATOM 736 C CA . GLU A 1 89 ? -7.021 13.423 11.945 1.00 92.69 89 GLU A CA 1
ATOM 737 C C . GLU A 1 89 ? -8.219 13.842 12.810 1.00 92.69 89 GLU A C 1
ATOM 739 O O . GLU A 1 89 ? -8.087 14.732 13.655 1.00 92.69 89 GLU A O 1
ATOM 744 N N . ILE A 1 90 ? -9.369 13.175 12.651 1.00 90.75 90 ILE A N 1
ATOM 745 C CA . ILE A 1 90 ? -10.581 13.443 13.441 1.00 90.75 90 ILE A CA 1
ATOM 746 C C . ILE A 1 90 ? -10.308 13.244 14.933 1.00 90.75 90 ILE A C 1
ATOM 748 O O . ILE A 1 90 ? -10.615 14.124 15.734 1.00 90.75 90 ILE A O 1
ATOM 752 N N . TYR A 1 91 ? -9.704 12.114 15.304 1.00 88.62 91 TYR A N 1
ATOM 753 C CA . TYR A 1 91 ? -9.452 11.793 16.708 1.00 88.62 91 TYR A CA 1
ATOM 754 C C . TYR A 1 91 ? -8.273 12.586 17.290 1.00 88.62 91 TYR A C 1
ATOM 756 O O . TYR A 1 91 ? -8.319 12.956 18.464 1.00 88.62 91 TYR A O 1
ATOM 764 N N . SER A 1 92 ? -7.269 12.945 16.481 1.00 85.44 92 SER A N 1
ATOM 765 C CA . SER A 1 92 ? -6.170 13.817 16.920 1.00 85.44 92 SER A CA 1
ATOM 766 C C . SER A 1 92 ? -6.586 15.275 17.121 1.00 85.44 92 SER A C 1
ATOM 768 O O . SER A 1 92 ? -5.937 15.991 17.875 1.00 85.44 92 SER A O 1
ATOM 770 N N . SER A 1 93 ? -7.657 15.727 16.458 1.00 82.69 93 SER A N 1
ATOM 771 C CA . SER A 1 93 ? -8.143 17.114 16.548 1.00 82.69 93 SER A CA 1
ATOM 772 C C . SER A 1 93 ? -8.965 17.393 17.813 1.00 82.69 93 SER A C 1
ATOM 774 O O . SER A 1 93 ? -9.433 18.513 18.021 1.00 82.69 93 SER A O 1
ATOM 776 N N . THR A 1 94 ? -9.166 16.385 18.660 1.00 82.94 94 THR A N 1
ATOM 777 C CA . THR A 1 94 ? -9.896 16.523 19.920 1.00 82.94 94 THR A CA 1
ATOM 778 C C . THR A 1 94 ? -9.029 17.241 20.955 1.00 82.94 94 THR A C 1
ATOM 780 O O . THR A 1 94 ? -7.891 16.842 21.193 1.00 82.94 94 THR A O 1
ATOM 783 N N . TRP A 1 95 ? -9.561 18.282 21.601 1.00 81.06 95 TRP A N 1
ATOM 784 C CA . TRP A 1 95 ? -8.855 18.973 22.684 1.00 81.06 95 TRP A CA 1
ATOM 785 C C . TRP A 1 95 ? -8.596 18.024 23.863 1.00 81.06 95 TRP A C 1
ATOM 787 O O . TRP A 1 95 ? -9.467 17.239 24.254 1.00 81.06 95 TRP A O 1
ATOM 797 N N . ILE A 1 96 ? -7.381 18.091 24.412 1.00 84.19 96 ILE A N 1
ATOM 798 C CA . ILE A 1 96 ? -6.958 17.279 25.554 1.00 84.19 96 ILE A CA 1
ATOM 799 C C . ILE A 1 96 ? -7.075 18.128 26.816 1.00 84.19 96 ILE A C 1
ATOM 801 O O . ILE A 1 96 ? -6.286 19.047 27.022 1.00 84.19 96 ILE A O 1
ATOM 805 N N . ASP A 1 97 ? -8.012 17.752 27.678 1.00 84.44 97 ASP A N 1
ATOM 806 C CA . ASP A 1 97 ? -8.163 18.302 29.022 1.00 84.44 97 ASP A CA 1
ATOM 807 C C . ASP A 1 97 ? -7.788 17.252 30.078 1.00 84.44 97 ASP A C 1
ATOM 809 O O . ASP A 1 97 ? -7.709 16.050 29.797 1.00 84.44 97 ASP A O 1
ATOM 813 N N . SER A 1 98 ? -7.616 17.684 31.332 1.00 86.62 98 SER A N 1
ATOM 814 C CA . SER A 1 98 ? -7.324 16.797 32.473 1.00 86.62 98 SER A CA 1
ATOM 815 C C . SER A 1 98 ? -8.368 15.690 32.672 1.00 86.62 98 SER A C 1
ATOM 817 O O . SER A 1 98 ? -8.064 14.644 33.241 1.00 86.62 98 SER A O 1
ATOM 819 N N . THR A 1 99 ? -9.585 15.892 32.167 1.00 83.75 99 THR A N 1
ATOM 820 C CA . THR A 1 99 ? -10.696 14.935 32.215 1.00 83.75 99 THR A CA 1
ATOM 821 C C . THR A 1 99 ? -10.628 13.865 31.123 1.00 83.75 99 THR A C 1
ATOM 823 O O . THR A 1 99 ? -11.154 12.771 31.320 1.00 83.75 99 THR A O 1
ATOM 826 N N . ASN A 1 100 ? -9.981 14.144 29.985 1.00 81.62 100 ASN A N 1
ATOM 827 C CA . ASN A 1 100 ? -10.012 13.281 28.798 1.00 81.62 100 ASN A CA 1
ATOM 828 C C . ASN A 1 100 ? -8.675 12.576 28.516 1.00 81.62 100 ASN A C 1
ATOM 830 O O . ASN A 1 100 ? -8.586 11.744 27.617 1.00 81.62 100 ASN A O 1
ATOM 834 N N . ILE A 1 101 ? -7.637 12.866 29.304 1.00 79.38 101 ILE A N 1
ATOM 835 C CA . ILE A 1 101 ? -6.275 12.364 29.075 1.00 79.38 101 ILE A CA 1
ATOM 836 C C . ILE A 1 101 ? -6.183 10.828 29.089 1.00 79.38 101 ILE A C 1
ATOM 838 O O . ILE A 1 101 ? -5.422 10.241 28.327 1.00 79.38 101 ILE A O 1
ATOM 842 N N . ASN A 1 102 ? -7.021 10.168 29.895 1.00 78.94 102 ASN A N 1
ATOM 843 C CA . ASN A 1 102 ? -7.072 8.705 30.000 1.00 78.94 102 ASN A CA 1
ATOM 844 C C . ASN A 1 102 ? -7.955 8.049 28.923 1.00 78.94 102 ASN A C 1
ATOM 846 O O . ASN A 1 102 ? -7.950 6.828 28.780 1.00 78.94 102 ASN A O 1
ATOM 850 N N . ASN A 1 103 ? -8.721 8.845 28.176 1.00 77.38 103 ASN A N 1
ATOM 851 C CA . ASN A 1 103 ? -9.677 8.383 27.171 1.00 77.38 103 ASN A CA 1
ATOM 852 C C . ASN A 1 103 ? -9.194 8.631 25.737 1.00 77.38 103 ASN A C 1
ATOM 854 O O . ASN A 1 103 ? -9.964 8.425 24.801 1.00 77.38 103 ASN A O 1
ATOM 858 N N . ILE A 1 104 ? -7.936 9.041 25.552 1.00 79.62 104 ILE A N 1
ATOM 859 C CA . ILE A 1 104 ? -7.360 9.262 24.226 1.00 79.62 104 ILE A CA 1
ATOM 860 C C . ILE A 1 104 ? -7.391 7.945 23.450 1.00 79.62 104 ILE A C 1
ATOM 862 O O . ILE A 1 104 ? -6.789 6.939 23.833 1.00 79.62 104 ILE A O 1
ATOM 866 N N . GLU A 1 105 ? -8.140 7.943 22.352 1.00 83.50 105 GLU A N 1
ATOM 867 C CA . GLU A 1 105 ? -8.305 6.759 21.526 1.00 83.50 105 GLU A CA 1
ATOM 868 C C . GLU A 1 105 ? -7.234 6.736 20.444 1.00 83.50 105 GLU A C 1
ATOM 870 O O . GLU A 1 105 ? -7.301 7.464 19.459 1.00 83.50 105 GLU A O 1
ATOM 875 N N . GLU A 1 106 ? -6.242 5.867 20.623 1.00 88.62 106 GLU A N 1
ATOM 876 C CA . GLU A 1 106 ? -5.259 5.598 19.580 1.00 88.62 106 GLU A CA 1
ATOM 877 C C . GLU A 1 106 ? -5.924 4.918 18.376 1.00 88.62 106 GLU A C 1
ATOM 879 O O . GLU A 1 106 ? -6.685 3.949 18.530 1.00 88.62 106 GLU A O 1
ATOM 884 N N . VAL A 1 107 ? -5.616 5.427 17.184 1.00 92.25 107 VAL A N 1
ATOM 885 C CA . VAL A 1 107 ? -6.090 4.914 15.901 1.00 92.25 107 VAL A CA 1
ATOM 886 C C . VAL A 1 107 ? -5.014 4.016 15.298 1.00 92.25 107 VAL A C 1
ATOM 888 O O . VAL A 1 107 ? -3.884 4.443 15.089 1.00 92.25 107 VAL A O 1
ATOM 891 N N . VAL A 1 108 ? -5.369 2.769 14.986 1.00 93.06 108 VAL A N 1
ATOM 892 C CA . VAL A 1 108 ? -4.435 1.772 14.449 1.00 93.06 108 VAL A CA 1
ATOM 893 C C . VAL A 1 108 ? -5.003 1.131 13.192 1.00 93.06 108 VAL A C 1
ATOM 895 O O . VAL A 1 108 ? -6.160 0.719 13.147 1.00 93.06 108 VAL A O 1
ATOM 898 N N . CYS A 1 109 ? -4.169 0.987 12.164 1.00 94.81 109 CYS A N 1
ATOM 899 C CA . CYS A 1 109 ? -4.513 0.200 10.985 1.00 94.81 109 CYS A CA 1
ATOM 900 C C . CYS A 1 109 ? -4.131 -1.273 11.196 1.00 94.81 109 CYS A C 1
ATOM 902 O O . CYS A 1 109 ? -2.953 -1.633 11.267 1.00 94.81 109 CYS A O 1
ATOM 904 N N . LEU A 1 110 ? -5.137 -2.137 11.278 1.00 94.06 110 LEU A N 1
ATOM 905 C CA . LEU A 1 110 ? -5.003 -3.583 11.359 1.00 94.06 110 LEU A CA 1
ATOM 906 C C . LEU A 1 110 ? -4.781 -4.155 9.957 1.00 94.06 110 LEU A C 1
ATOM 908 O O . LEU A 1 110 ? -5.719 -4.474 9.227 1.00 94.06 110 LEU A O 1
ATOM 912 N N . THR A 1 111 ? -3.509 -4.297 9.590 1.00 93.69 111 THR A N 1
ATOM 913 C CA . THR A 1 111 ? -3.087 -4.904 8.325 1.00 93.69 111 THR A CA 1
ATOM 914 C C . THR A 1 111 ? -1.952 -5.903 8.538 1.00 93.69 111 THR A C 1
ATOM 916 O O . THR A 1 111 ? -1.097 -5.763 9.418 1.00 93.69 111 THR A O 1
ATOM 919 N N . MET A 1 112 ? -1.927 -6.935 7.697 1.00 91.25 112 MET A N 1
ATOM 920 C CA . MET A 1 112 ? -0.816 -7.885 7.610 1.00 91.25 112 MET A CA 1
ATOM 921 C C . MET A 1 112 ? -0.027 -7.736 6.304 1.00 91.25 112 MET A C 1
ATOM 923 O O . MET A 1 112 ? 0.920 -8.496 6.090 1.00 91.25 112 MET A O 1
ATOM 927 N N . ASP A 1 113 ? -0.391 -6.783 5.442 1.00 91.94 113 ASP A N 1
ATOM 928 C CA . ASP A 1 113 ? 0.336 -6.510 4.208 1.00 91.94 113 ASP A CA 1
ATOM 929 C C . ASP A 1 113 ? 1.495 -5.536 4.465 1.00 91.94 113 ASP A C 1
ATOM 931 O O . ASP A 1 113 ? 1.328 -4.420 4.958 1.00 91.94 113 ASP A O 1
ATOM 935 N N . ASN A 1 114 ? 2.699 -5.948 4.072 1.00 91.06 114 ASN A N 1
ATOM 936 C CA . ASN A 1 114 ? 3.891 -5.110 4.131 1.00 91.06 114 ASN A CA 1
ATOM 937 C C . ASN A 1 114 ? 3.777 -3.859 3.242 1.00 91.06 114 ASN A C 1
ATOM 939 O O . ASN A 1 114 ? 4.447 -2.866 3.517 1.00 91.06 114 ASN A O 1
ATOM 943 N N . GLY A 1 115 ? 2.968 -3.895 2.177 1.00 91.50 115 GLY A N 1
ATOM 944 C CA . GLY A 1 115 ? 2.697 -2.745 1.316 1.00 91.50 115 GLY A CA 1
ATOM 945 C C . GLY A 1 115 ? 2.003 -1.611 2.071 1.00 91.50 115 GLY A C 1
ATOM 946 O O . GLY A 1 115 ? 2.503 -0.484 2.069 1.00 91.50 115 GLY A O 1
ATOM 947 N N . ILE A 1 116 ? 0.911 -1.927 2.772 1.00 93.94 116 ILE A N 1
ATOM 948 C CA . ILE A 1 116 ? 0.153 -0.968 3.590 1.00 93.94 116 ILE A CA 1
ATOM 949 C C . ILE A 1 116 ? 1.000 -0.499 4.776 1.00 93.94 116 ILE A C 1
ATOM 951 O O . ILE A 1 116 ? 1.148 0.708 4.967 1.00 93.94 116 ILE A O 1
ATOM 955 N N . LYS A 1 117 ? 1.661 -1.418 5.497 1.00 93.12 117 LYS A N 1
ATOM 956 C CA . LYS A 1 117 ? 2.583 -1.071 6.599 1.00 93.12 117 LYS A CA 1
ATOM 957 C C . LYS A 1 117 ? 3.674 -0.096 6.161 1.00 93.12 117 LYS A C 1
ATOM 959 O O . LYS A 1 117 ? 3.928 0.894 6.837 1.00 93.12 117 LYS A O 1
ATOM 964 N N . GLN A 1 118 ? 4.291 -0.331 5.000 1.00 91.75 118 GLN A N 1
ATOM 965 C CA . GLN A 1 118 ? 5.311 0.566 4.456 1.00 91.75 118 GLN A CA 1
ATOM 966 C C . GLN A 1 118 ? 4.736 1.945 4.104 1.00 91.75 118 GLN A C 1
ATOM 968 O O . GLN A 1 118 ? 5.414 2.950 4.316 1.00 91.75 118 GLN A O 1
ATOM 973 N N . CYS A 1 119 ? 3.509 2.003 3.572 1.00 93.19 119 CYS A N 1
ATOM 974 C CA . CYS A 1 119 ? 2.828 3.263 3.278 1.00 93.19 119 CYS A CA 1
ATOM 975 C C . CYS A 1 119 ? 2.563 4.061 4.558 1.00 93.19 119 CYS A C 1
ATOM 977 O O . CYS A 1 119 ? 2.939 5.227 4.640 1.00 93.19 119 CYS A O 1
ATOM 979 N N . LEU A 1 120 ? 1.983 3.417 5.572 1.00 93.81 120 LEU A N 1
ATOM 980 C CA . LEU A 1 120 ? 1.698 4.038 6.865 1.00 93.81 120 LEU A CA 1
ATOM 981 C C . LEU A 1 120 ? 2.975 4.463 7.593 1.00 93.81 120 LEU A C 1
ATOM 983 O O . LEU A 1 120 ? 3.004 5.533 8.190 1.00 93.81 120 LEU A O 1
ATOM 987 N N . ARG A 1 121 ? 4.063 3.690 7.471 1.00 91.12 121 ARG A N 1
ATOM 988 C CA . ARG A 1 121 ? 5.379 4.065 8.007 1.00 91.12 121 ARG A CA 1
ATOM 989 C C . ARG A 1 121 ? 5.901 5.354 7.376 1.00 91.12 121 ARG A C 1
ATOM 991 O O . ARG A 1 121 ? 6.446 6.186 8.084 1.00 91.12 121 ARG A O 1
ATOM 998 N N . TYR A 1 122 ? 5.709 5.551 6.069 1.00 90.50 122 TYR A N 1
ATOM 999 C CA . TYR A 1 122 ? 6.077 6.815 5.420 1.00 90.50 122 TYR A CA 1
ATOM 1000 C C . TYR A 1 122 ? 5.210 8.004 5.858 1.00 90.50 122 TYR A C 1
ATOM 1002 O O . TYR A 1 122 ? 5.644 9.143 5.713 1.00 90.50 122 TYR A O 1
ATOM 1010 N N . LEU A 1 123 ? 4.004 7.740 6.360 1.00 91.19 123 LEU A N 1
ATOM 1011 C CA . LEU A 1 123 ? 3.082 8.735 6.906 1.00 91.19 123 LEU A CA 1
ATOM 1012 C C . LEU A 1 123 ? 3.227 8.905 8.428 1.00 91.19 123 LEU A C 1
ATOM 1014 O O . LEU A 1 123 ? 2.480 9.679 9.013 1.00 91.19 123 LEU A O 1
ATOM 1018 N N . ASN A 1 124 ? 4.168 8.196 9.065 1.00 90.94 124 ASN A N 1
ATOM 1019 C CA . ASN A 1 124 ? 4.349 8.145 10.521 1.00 90.94 124 ASN A CA 1
ATOM 1020 C C . ASN A 1 124 ? 3.105 7.661 11.301 1.00 90.94 124 ASN A C 1
ATOM 1022 O O . ASN A 1 124 ? 2.932 8.013 12.460 1.00 90.94 124 ASN A O 1
ATOM 1026 N N . LEU A 1 125 ? 2.259 6.830 10.682 1.00 91.38 125 LEU A N 1
ATOM 1027 C CA . LEU A 1 125 ? 1.050 6.234 11.284 1.00 91.38 125 LEU A CA 1
ATOM 1028 C C . LEU A 1 125 ? 1.221 4.744 11.621 1.00 91.38 125 LEU A C 1
ATOM 1030 O O . LEU A 1 125 ? 0.251 4.023 11.844 1.00 91.38 125 LEU A O 1
ATOM 1034 N N . TYR A 1 126 ? 2.454 4.244 11.573 1.00 89.56 126 TYR A N 1
ATOM 1035 C CA . TYR A 1 126 ? 2.779 2.862 11.907 1.00 89.56 126 TYR A CA 1
ATOM 1036 C C . TYR A 1 126 ? 4.136 2.822 12.598 1.00 89.56 126 TYR A C 1
ATOM 1038 O O . TYR A 1 126 ? 5.149 3.229 12.014 1.00 89.56 126 TYR A O 1
ATOM 1046 N N . ASP A 1 127 ? 4.149 2.323 13.830 1.00 82.00 127 ASP A N 1
ATOM 1047 C CA . ASP A 1 127 ? 5.354 2.190 14.637 1.00 82.00 127 ASP A CA 1
ATOM 1048 C C . ASP A 1 127 ? 5.433 0.780 15.222 1.00 82.00 127 ASP A C 1
ATOM 1050 O O . ASP A 1 127 ? 4.851 0.452 16.247 1.00 82.00 127 ASP A O 1
ATOM 1054 N N . ASP A 1 128 ? 6.115 -0.095 14.491 1.00 84.69 128 ASP A N 1
ATOM 1055 C CA . ASP A 1 128 ? 6.384 -1.465 14.904 1.00 84.69 128 ASP A CA 1
ATOM 1056 C C . ASP A 1 128 ? 7.883 -1.689 14.754 1.00 84.69 128 ASP A C 1
ATOM 1058 O O . ASP A 1 128 ? 8.421 -1.671 13.642 1.00 84.69 128 ASP A O 1
ATOM 1062 N N . LEU A 1 129 ? 8.556 -1.886 15.886 1.00 77.38 129 LEU A N 1
ATOM 1063 C CA . LEU A 1 129 ? 10.006 -2.064 15.952 1.00 77.38 129 LEU A CA 1
ATOM 1064 C C . LEU A 1 129 ? 10.473 -3.319 15.202 1.00 77.38 129 LEU A C 1
ATOM 1066 O O . LEU A 1 129 ? 11.613 -3.380 14.746 1.00 77.38 1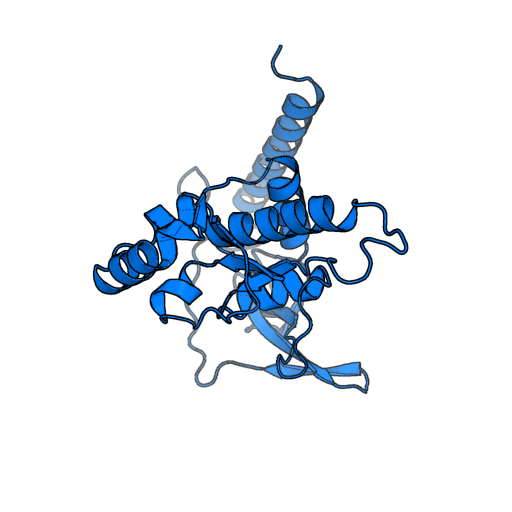29 LEU A O 1
ATOM 1070 N N . THR A 1 130 ? 9.597 -4.314 15.034 1.00 82.00 130 THR A N 1
ATOM 1071 C CA . THR A 1 130 ? 9.921 -5.551 14.309 1.00 82.00 130 THR A CA 1
ATOM 1072 C C . THR A 1 130 ? 9.851 -5.380 12.791 1.00 82.00 130 THR A C 1
ATOM 1074 O O . THR A 1 130 ? 10.410 -6.180 12.032 1.00 82.00 130 THR A O 1
ATOM 1077 N N . PHE A 1 131 ? 9.183 -4.325 12.316 1.00 84.31 131 PHE A N 1
ATOM 1078 C CA . PHE A 1 131 ? 8.985 -4.092 10.897 1.00 84.31 131 PHE A CA 1
ATOM 1079 C C . PHE A 1 131 ? 10.217 -3.437 10.262 1.00 84.31 131 PHE A C 1
ATOM 1081 O O . PHE A 1 131 ? 10.431 -2.226 10.325 1.00 84.31 131 PHE A O 1
ATOM 1088 N N . SER A 1 132 ? 11.013 -4.249 9.564 1.00 80.06 132 SER A N 1
ATOM 1089 C CA . SER A 1 132 ? 12.114 -3.752 8.735 1.00 80.06 132 SER A CA 1
ATOM 1090 C C . SER A 1 132 ? 11.571 -2.987 7.525 1.00 80.06 132 SER A C 1
ATOM 1092 O O . SER A 1 132 ? 11.045 -3.579 6.574 1.00 80.06 132 SER A O 1
ATOM 1094 N N . SER A 1 133 ? 11.716 -1.661 7.557 1.00 79.19 133 SER A N 1
ATOM 1095 C CA . SER A 1 133 ? 11.301 -0.803 6.450 1.00 79.19 133 SER A CA 1
ATOM 1096 C C . SER A 1 133 ? 12.174 -1.050 5.214 1.00 79.19 133 SER A C 1
ATOM 1098 O O . SER A 1 133 ? 13.404 -1.120 5.275 1.00 79.19 133 SER A O 1
ATOM 1100 N N . LYS A 1 134 ? 11.521 -1.223 4.062 1.00 84.25 134 LYS A N 1
ATOM 1101 C CA . LYS A 1 134 ? 12.176 -1.470 2.774 1.00 84.25 134 LYS A CA 1
ATOM 1102 C C . LYS A 1 134 ? 11.828 -0.348 1.821 1.00 84.25 134 LYS A C 1
ATOM 1104 O O . LYS A 1 134 ? 10.661 -0.094 1.526 1.00 84.25 134 LYS A O 1
ATOM 1109 N N . ILE A 1 135 ? 12.858 0.282 1.274 1.00 86.81 135 ILE A N 1
ATOM 1110 C CA . ILE A 1 135 ? 12.698 1.277 0.221 1.00 86.81 135 ILE A CA 1
ATOM 1111 C C . ILE A 1 135 ? 12.717 0.553 -1.115 1.00 86.81 135 ILE A C 1
ATOM 1113 O O . ILE A 1 135 ? 13.578 -0.281 -1.380 1.00 86.81 135 ILE A O 1
ATOM 1117 N N . TYR A 1 136 ? 11.773 0.880 -1.985 1.00 89.38 136 TYR A N 1
ATOM 1118 C CA . TYR A 1 136 ? 11.723 0.304 -3.320 1.00 89.38 136 TYR A CA 1
ATOM 1119 C C . TYR A 1 136 ? 12.342 1.264 -4.329 1.00 89.38 136 TYR A C 1
ATOM 1121 O O . TYR A 1 136 ? 11.973 2.435 -4.378 1.00 89.38 136 TYR A O 1
ATOM 1129 N N . LYS A 1 137 ? 13.264 0.750 -5.145 1.00 91.88 137 LYS A N 1
ATOM 1130 C CA . LYS A 1 137 ? 13.896 1.473 -6.258 1.00 91.88 137 LYS A CA 1
ATOM 1131 C C . LYS A 1 137 ? 13.723 0.689 -7.560 1.00 91.88 137 LYS A C 1
ATOM 1133 O O . LYS A 1 137 ? 13.486 -0.523 -7.535 1.00 91.88 137 LYS A O 1
ATOM 1138 N N . LEU A 1 138 ? 13.827 1.362 -8.702 1.00 93.31 138 LEU A N 1
ATOM 1139 C CA . LEU A 1 138 ? 13.894 0.709 -10.006 1.00 93.31 138 LEU A CA 1
ATOM 1140 C C . LEU A 1 138 ? 15.359 0.492 -10.378 1.00 93.31 138 LEU A C 1
ATOM 1142 O O . LEU A 1 138 ? 16.166 1.411 -10.320 1.00 93.31 138 LEU A O 1
ATOM 1146 N N . ARG A 1 139 ? 15.696 -0.730 -10.778 1.00 94.25 139 ARG A N 1
ATOM 1147 C CA . ARG A 1 139 ? 17.013 -1.134 -11.265 1.00 94.25 139 ARG A CA 1
ATOM 1148 C C . ARG A 1 139 ? 16.893 -1.655 -12.685 1.00 94.25 139 ARG A C 1
ATOM 1150 O O . ARG A 1 139 ? 16.083 -2.545 -12.952 1.00 94.25 139 ARG A O 1
ATOM 1157 N N . CYS A 1 140 ? 17.738 -1.166 -13.579 1.00 94.19 140 CYS A N 1
ATOM 1158 C CA . CYS A 1 140 ? 17.919 -1.773 -14.890 1.00 94.19 140 CYS A CA 1
ATOM 1159 C C . CYS A 1 140 ? 18.731 -3.072 -14.760 1.00 94.19 140 CYS A C 1
ATOM 1161 O O . CYS A 1 140 ? 19.837 -3.043 -14.224 1.00 94.19 140 CYS A O 1
ATOM 1163 N N . PHE A 1 141 ? 18.230 -4.212 -15.246 1.00 91.94 141 PHE A N 1
ATOM 1164 C CA . PHE A 1 141 ? 19.024 -5.456 -15.223 1.00 91.94 141 PHE A CA 1
ATOM 1165 C C . PHE A 1 141 ? 20.080 -5.526 -16.336 1.00 91.94 141 PHE A C 1
ATOM 1167 O O . PHE A 1 141 ? 20.978 -6.352 -16.242 1.00 91.94 141 PHE A O 1
ATOM 1174 N N . GLY A 1 142 ? 19.986 -4.672 -17.363 1.00 91.75 142 GLY A N 1
ATOM 1175 C CA . GLY A 1 142 ? 20.970 -4.600 -18.448 1.00 91.75 142 GLY A CA 1
ATOM 1176 C C . GLY A 1 142 ? 22.164 -3.700 -18.119 1.00 91.75 142 GLY A C 1
ATOM 1177 O O . GLY A 1 142 ? 23.303 -4.136 -18.190 1.00 91.75 142 GLY A O 1
ATOM 1178 N N . CYS A 1 143 ? 21.912 -2.443 -17.731 1.00 94.75 143 CYS A N 1
ATOM 1179 C CA . CYS A 1 143 ? 22.962 -1.445 -17.469 1.00 94.75 143 CYS A CA 1
ATOM 1180 C C . CYS A 1 143 ? 23.200 -1.145 -15.980 1.00 94.75 143 CYS A C 1
ATOM 1182 O O . CYS A 1 143 ? 23.985 -0.253 -15.659 1.00 94.75 143 CYS A O 1
ATOM 1184 N N . PHE A 1 144 ? 22.480 -1.825 -15.080 1.00 93.81 144 PHE A N 1
ATOM 1185 C CA . PHE A 1 144 ? 22.592 -1.730 -13.615 1.00 93.81 144 PHE A CA 1
ATOM 1186 C C . PHE A 1 144 ? 22.302 -0.363 -12.981 1.00 93.81 144 PHE A C 1
ATOM 1188 O O . PHE A 1 144 ? 22.418 -0.218 -11.767 1.00 93.81 144 PHE A O 1
ATOM 1195 N N . SER A 1 145 ? 21.852 0.618 -13.764 1.00 94.94 145 SER A N 1
ATOM 1196 C CA . SER A 1 145 ? 21.441 1.928 -13.257 1.00 94.94 145 SER A CA 1
ATOM 1197 C C . SER A 1 145 ? 20.234 1.830 -12.323 1.00 94.94 145 SER A C 1
ATOM 1199 O O . SER A 1 145 ? 19.311 1.045 -12.564 1.00 94.94 145 SER A O 1
ATOM 1201 N N . MET A 1 146 ? 20.256 2.655 -11.277 1.00 93.31 146 MET A N 1
ATOM 1202 C CA . MET A 1 146 ? 19.238 2.737 -10.232 1.00 93.31 146 MET A CA 1
ATOM 1203 C C . MET A 1 146 ? 18.458 4.047 -10.358 1.00 93.31 146 MET A C 1
ATOM 1205 O O . MET A 1 146 ? 19.044 5.085 -10.655 1.00 93.31 146 MET A O 1
ATOM 1209 N N . TYR A 1 147 ? 17.156 3.998 -10.093 1.00 92.69 147 TYR A N 1
ATOM 1210 C CA . TYR A 1 147 ? 16.245 5.136 -10.170 1.00 92.69 147 TYR A CA 1
ATOM 1211 C C . TYR A 1 147 ? 15.277 5.125 -8.984 1.00 92.69 147 TYR A C 1
ATOM 1213 O O . TYR A 1 147 ? 14.791 4.067 -8.574 1.00 92.69 147 TYR A O 1
ATOM 1221 N N . GLU A 1 148 ? 15.001 6.306 -8.434 1.00 88.81 148 GLU A N 1
ATOM 1222 C CA . GLU A 1 148 ? 14.040 6.500 -7.333 1.00 88.81 148 GLU A CA 1
ATOM 1223 C C . GLU A 1 148 ? 12.651 6.898 -7.837 1.00 88.81 148 GLU A C 1
ATOM 1225 O O . GLU A 1 148 ? 11.633 6.564 -7.238 1.00 88.81 148 GLU A O 1
ATOM 1230 N N . GLU A 1 149 ? 12.619 7.576 -8.976 1.00 86.75 149 GLU A N 1
ATOM 1231 C CA . GLU A 1 149 ? 11.420 7.939 -9.720 1.00 86.75 149 GLU A CA 1
ATOM 1232 C C . GLU A 1 149 ? 10.826 6.730 -10.460 1.00 86.75 149 GLU A C 1
ATOM 1234 O O . GLU A 1 149 ? 11.517 5.784 -10.854 1.00 86.75 149 GLU A O 1
ATOM 1239 N N . LYS A 1 150 ? 9.511 6.776 -10.678 1.00 87.00 150 LYS A N 1
ATOM 1240 C CA . LYS A 1 150 ? 8.789 5.761 -11.442 1.00 87.00 150 LYS A CA 1
ATOM 1241 C C . LYS A 1 150 ? 8.987 6.009 -12.937 1.00 87.00 150 LYS A C 1
ATOM 1243 O O . LYS A 1 150 ? 8.531 7.019 -13.465 1.00 87.00 150 LYS A O 1
ATOM 1248 N N . LEU A 1 151 ? 9.652 5.075 -13.610 1.00 89.19 151 LEU A N 1
ATOM 1249 C CA . LEU A 1 151 ? 9.992 5.164 -15.029 1.00 89.19 151 LEU A CA 1
ATOM 1250 C C . LEU A 1 151 ? 9.447 3.962 -15.799 1.00 89.19 151 LEU A C 1
ATOM 1252 O O . LEU A 1 151 ? 9.494 2.836 -15.301 1.00 89.19 151 LEU A O 1
ATOM 1256 N N . ASP A 1 152 ? 8.986 4.216 -17.025 1.00 89.94 152 ASP A N 1
ATOM 1257 C CA . ASP A 1 152 ? 8.561 3.174 -17.966 1.00 89.94 152 ASP A CA 1
ATOM 1258 C C . ASP A 1 152 ? 9.784 2.527 -18.654 1.00 89.94 152 ASP A C 1
ATOM 1260 O O . ASP A 1 152 ? 9.859 1.306 -18.778 1.00 89.94 152 ASP A O 1
ATOM 1264 N N . PHE A 1 153 ? 10.792 3.334 -19.016 1.00 93.06 153 PHE A N 1
ATOM 1265 C CA . PHE A 1 153 ? 12.027 2.904 -19.687 1.00 93.06 153 PHE A CA 1
ATOM 1266 C C . PHE A 1 153 ? 13.277 3.395 -18.949 1.00 93.06 153 PHE A C 1
ATOM 1268 O O . PHE A 1 153 ? 13.261 4.422 -18.266 1.00 93.06 153 PHE A O 1
ATOM 1275 N N . CYS A 1 154 ? 14.390 2.674 -19.093 1.00 93.81 154 CYS A N 1
ATOM 1276 C CA . CYS A 1 154 ? 15.664 3.078 -18.502 1.00 93.81 154 CYS A CA 1
ATOM 1277 C C . CYS A 1 154 ? 16.224 4.328 -19.203 1.00 93.81 154 CYS A C 1
ATOM 1279 O O . CYS A 1 154 ? 16.447 4.304 -20.407 1.00 93.81 154 CYS A O 1
ATOM 1281 N N . LYS A 1 155 ? 16.547 5.388 -18.448 1.00 92.75 155 LYS A N 1
ATOM 1282 C CA . LYS A 1 155 ? 17.135 6.623 -19.008 1.00 92.75 155 LYS A CA 1
ATOM 1283 C C . LYS A 1 155 ? 18.527 6.431 -19.624 1.00 92.75 155 LYS A C 1
ATOM 1285 O O . LYS A 1 155 ? 18.928 7.236 -20.449 1.00 92.75 155 LYS A O 1
ATOM 1290 N N . LYS A 1 156 ? 19.276 5.401 -19.205 1.00 93.56 156 LYS A N 1
ATOM 1291 C CA . LYS A 1 156 ? 20.646 5.152 -19.686 1.00 93.56 156 LYS A CA 1
ATOM 1292 C C . LYS A 1 156 ? 20.683 4.300 -20.954 1.00 93.56 156 LYS A C 1
ATOM 1294 O O . LYS A 1 156 ? 21.403 4.643 -21.877 1.00 93.56 156 LYS A O 1
ATOM 1299 N N . CYS A 1 157 ? 19.954 3.182 -20.989 1.00 93.31 157 CYS A N 1
ATOM 1300 C CA . CYS A 1 157 ? 19.957 2.281 -22.150 1.00 93.31 157 CYS A CA 1
ATOM 1301 C C . CYS A 1 157 ? 18.712 2.392 -23.042 1.00 93.31 157 CYS A C 1
ATOM 1303 O O . CYS A 1 157 ? 18.648 1.712 -24.056 1.00 93.31 157 CYS A O 1
ATOM 1305 N N . GLY A 1 158 ? 17.706 3.180 -22.658 1.00 90.44 158 GLY A N 1
ATOM 1306 C CA . GLY A 1 158 ? 16.498 3.442 -23.450 1.00 90.44 158 GLY A CA 1
ATOM 1307 C C . GLY A 1 158 ? 15.491 2.291 -23.543 1.00 90.44 158 GLY A C 1
ATOM 1308 O O . GLY A 1 158 ? 14.407 2.483 -24.089 1.00 90.44 158 GLY A O 1
ATOM 1309 N N . LEU A 1 159 ? 15.816 1.114 -23.001 1.00 90.12 159 LEU A N 1
ATOM 1310 C CA . LEU A 1 159 ? 15.019 -0.113 -23.112 1.00 90.12 159 LEU A CA 1
ATOM 1311 C C . LEU A 1 159 ? 14.098 -0.348 -21.904 1.00 90.12 159 LEU A C 1
ATOM 1313 O O . LEU A 1 159 ? 14.313 0.181 -20.807 1.00 90.12 159 LEU A O 1
ATOM 1317 N N . ASN A 1 160 ? 13.091 -1.210 -22.092 1.00 90.88 160 ASN A N 1
ATOM 1318 C CA . ASN A 1 160 ? 12.183 -1.660 -21.031 1.00 90.88 160 ASN A CA 1
ATOM 1319 C C . ASN A 1 160 ? 12.807 -2.775 -20.176 1.00 90.88 160 ASN A C 1
ATOM 1321 O O . ASN A 1 160 ? 12.391 -3.934 -20.179 1.00 90.88 160 ASN A O 1
ATOM 1325 N N . THR A 1 161 ? 13.867 -2.414 -19.464 1.00 91.88 161 THR A N 1
ATOM 1326 C CA . THR A 1 161 ? 14.703 -3.329 -18.674 1.00 91.88 161 THR A CA 1
ATOM 1327 C C . THR A 1 161 ? 14.624 -3.035 -17.173 1.00 91.88 161 THR A C 1
ATOM 1329 O O . THR A 1 161 ? 15.445 -3.510 -16.386 1.00 91.88 161 THR A O 1
ATOM 1332 N N . LEU A 1 162 ? 13.644 -2.227 -16.752 1.00 92.62 162 LEU A N 1
ATOM 1333 C CA . LEU A 1 162 ? 13.492 -1.781 -15.371 1.00 92.62 162 LEU A CA 1
ATOM 1334 C C . LEU A 1 162 ? 12.769 -2.814 -14.502 1.00 92.62 162 LEU A C 1
ATOM 1336 O O . LEU A 1 162 ? 11.683 -3.313 -14.807 1.00 92.62 162 LEU A O 1
ATOM 1340 N N . THR A 1 163 ? 13.368 -3.093 -13.351 1.00 91.94 163 THR A N 1
ATOM 1341 C CA . THR A 1 163 ? 12.880 -4.049 -12.357 1.00 91.94 163 THR A CA 1
ATOM 1342 C C . THR A 1 163 ? 12.813 -3.395 -10.993 1.00 91.94 163 THR A C 1
ATOM 1344 O O . THR A 1 163 ? 13.689 -2.622 -10.625 1.00 91.94 163 THR A O 1
ATOM 1347 N N . ARG A 1 164 ? 11.764 -3.688 -10.226 1.00 91.81 164 ARG A N 1
ATOM 1348 C CA . ARG A 1 164 ? 11.637 -3.185 -8.857 1.00 91.81 164 ARG A CA 1
ATOM 1349 C C . ARG A 1 164 ? 12.511 -4.030 -7.937 1.00 91.81 164 ARG A C 1
ATOM 1351 O O . ARG A 1 164 ? 12.367 -5.251 -7.915 1.00 91.81 164 ARG A O 1
ATOM 1358 N N . VAL A 1 165 ? 13.380 -3.376 -7.176 1.00 92.19 165 VAL A N 1
ATOM 1359 C CA . VAL A 1 165 ? 14.250 -3.995 -6.170 1.00 92.19 165 VAL A CA 1
ATOM 1360 C C . VAL A 1 165 ? 14.000 -3.361 -4.806 1.00 92.19 165 VAL A C 1
ATOM 1362 O O . VAL A 1 165 ? 13.588 -2.203 -4.722 1.00 92.19 165 VAL A O 1
ATOM 1365 N N . SER A 1 166 ? 14.218 -4.135 -3.745 1.00 91.62 166 SER A N 1
ATOM 1366 C CA . SER A 1 166 ? 14.097 -3.645 -2.367 1.00 91.62 166 SER A CA 1
ATOM 1367 C C . SER A 1 166 ? 15.476 -3.250 -1.854 1.00 91.62 166 SER A C 1
ATOM 1369 O O . SER A 1 166 ? 16.451 -3.951 -2.115 1.00 91.62 166 SER A O 1
ATOM 1371 N N . VAL A 1 167 ? 15.556 -2.149 -1.124 1.00 90.81 167 VAL A N 1
ATOM 1372 C CA . VAL A 1 167 ? 16.776 -1.621 -0.517 1.00 90.81 167 VAL A CA 1
ATOM 1373 C C . VAL A 1 167 ? 16.523 -1.484 0.977 1.00 90.81 167 VAL A C 1
ATOM 1375 O O . VAL A 1 167 ? 15.547 -0.851 1.383 1.00 90.81 167 VAL A O 1
ATOM 1378 N N . VAL A 1 168 ? 17.392 -2.095 1.774 1.00 89.00 168 VAL A N 1
ATOM 1379 C CA . VAL A 1 168 ? 17.421 -1.939 3.231 1.00 89.00 168 VAL A CA 1
ATOM 1380 C C . VAL A 1 168 ? 18.514 -0.932 3.548 1.00 89.00 168 VAL A C 1
ATOM 1382 O O . VAL A 1 168 ? 19.644 -1.091 3.085 1.00 89.00 168 VAL A O 1
ATOM 1385 N N . GLN A 1 169 ? 18.175 0.134 4.266 1.00 83.38 169 GLN A N 1
ATOM 1386 C CA . GLN A 1 169 ? 19.164 1.103 4.729 1.00 83.38 169 GLN A CA 1
ATOM 1387 C C . GLN A 1 169 ? 19.806 0.579 6.013 1.00 83.38 169 GLN A C 1
ATOM 1389 O O . GLN A 1 169 ? 19.092 0.233 6.950 1.00 83.38 169 GLN A O 1
ATOM 1394 N N . ASN A 1 170 ? 21.136 0.515 6.036 1.00 78.75 170 ASN A N 1
ATOM 1395 C CA . ASN A 1 170 ? 21.889 0.292 7.266 1.00 78.75 170 ASN A CA 1
ATOM 1396 C C . ASN A 1 170 ? 22.207 1.649 7.910 1.00 78.75 170 ASN A C 1
ATOM 1398 O O . ASN A 1 170 ? 22.260 2.665 7.215 1.00 78.75 170 ASN A O 1
ATOM 1402 N N . GLU A 1 171 ? 22.492 1.646 9.211 1.00 71.69 171 GLU A N 1
ATOM 1403 C CA . GLU A 1 171 ? 22.817 2.841 10.012 1.00 71.69 171 GLU A CA 1
ATOM 1404 C C . GLU A 1 171 ? 23.983 3.667 9.430 1.00 71.69 171 GLU A C 1
ATOM 1406 O O . GLU A 1 171 ? 24.019 4.885 9.561 1.00 71.69 171 GLU A O 1
ATOM 1411 N N . ASN A 1 172 ? 24.884 3.032 8.673 1.00 66.00 172 ASN A N 1
ATOM 1412 C CA . ASN A 1 172 ? 26.068 3.664 8.080 1.00 66.00 172 ASN A CA 1
ATOM 1413 C C . ASN A 1 172 ? 25.832 4.262 6.675 1.00 66.00 172 ASN A C 1
ATOM 1415 O O . ASN A 1 172 ? 26.765 4.318 5.876 1.00 66.00 172 ASN A O 1
ATOM 1419 N N . ASN A 1 173 ? 24.596 4.633 6.315 1.00 60.50 173 ASN A N 1
ATOM 1420 C CA . ASN A 1 173 ? 24.186 5.144 4.988 1.00 60.50 173 ASN A CA 1
ATOM 1421 C C . ASN A 1 173 ? 24.458 4.222 3.775 1.00 60.50 173 ASN A C 1
ATOM 1423 O O . ASN A 1 173 ? 24.054 4.533 2.652 1.00 60.50 173 ASN A O 1
ATOM 1427 N N . ASN A 1 174 ? 25.063 3.050 3.978 1.00 70.56 174 ASN A N 1
ATOM 1428 C CA . ASN A 1 174 ? 25.257 2.042 2.942 1.00 70.56 174 ASN A CA 1
ATOM 1429 C C . ASN A 1 174 ? 24.006 1.158 2.842 1.00 70.56 174 ASN A C 1
ATOM 1431 O O . ASN A 1 174 ? 23.730 0.332 3.712 1.00 70.56 174 ASN A O 1
ATOM 1435 N N . GLY A 1 175 ? 23.223 1.344 1.777 1.00 82.94 175 GLY A N 1
ATOM 1436 C CA . GLY A 1 175 ? 22.009 0.566 1.527 1.00 82.94 175 GLY A CA 1
ATOM 1437 C C . GLY A 1 175 ? 22.300 -0.790 0.879 1.00 82.94 175 GLY A C 1
ATOM 1438 O O . GLY A 1 175 ? 22.899 -0.854 -0.194 1.00 82.94 175 GLY A O 1
ATOM 1439 N N . THR A 1 176 ? 21.814 -1.876 1.480 1.00 89.31 176 THR A N 1
ATOM 1440 C CA . THR A 1 176 ? 21.922 -3.227 0.911 1.00 89.31 176 THR A CA 1
ATOM 1441 C C . THR A 1 176 ? 20.767 -3.484 -0.054 1.00 89.31 176 THR A C 1
ATOM 1443 O O . THR A 1 176 ? 19.593 -3.388 0.313 1.00 89.31 176 THR A O 1
ATOM 1446 N N . ILE A 1 177 ? 21.085 -3.825 -1.306 1.00 91.00 177 ILE A N 1
ATOM 1447 C CA . ILE A 1 177 ? 20.084 -4.152 -2.329 1.00 91.00 177 ILE A CA 1
ATOM 1448 C C . ILE A 1 177 ? 19.726 -5.636 -2.233 1.00 91.00 177 ILE A C 1
ATOM 1450 O O . ILE A 1 177 ? 20.577 -6.506 -2.403 1.00 91.00 177 ILE A O 1
ATOM 1454 N N . LEU A 1 178 ? 18.442 -5.929 -2.043 1.00 91.56 178 LEU A N 1
ATOM 1455 C CA . LEU A 1 178 ? 17.905 -7.284 -2.036 1.00 91.56 178 LEU A CA 1
ATOM 1456 C C . LEU A 1 178 ? 17.435 -7.663 -3.444 1.00 91.56 178 LEU A C 1
ATOM 1458 O O . LEU A 1 178 ? 16.454 -7.120 -3.967 1.00 91.56 178 LEU A O 1
ATOM 1462 N N . LEU A 1 179 ? 18.138 -8.614 -4.059 1.00 92.00 179 LEU A N 1
ATOM 1463 C CA . LEU A 1 179 ? 17.800 -9.159 -5.371 1.00 92.00 179 LEU A CA 1
ATOM 1464 C C . LEU A 1 179 ? 17.019 -10.464 -5.243 1.00 92.00 179 LEU A C 1
ATOM 1466 O O . LEU A 1 179 ? 17.229 -11.265 -4.334 1.00 92.00 179 LEU A O 1
ATOM 1470 N N . LYS A 1 180 ? 16.122 -10.704 -6.201 1.00 89.44 180 LYS A N 1
ATOM 1471 C CA . LYS A 1 180 ? 15.385 -11.962 -6.281 1.00 89.44 180 LYS A CA 1
ATOM 1472 C C . LYS A 1 180 ? 16.322 -13.082 -6.742 1.00 89.44 180 LYS A C 1
ATOM 1474 O O . LYS A 1 180 ? 16.872 -13.008 -7.839 1.00 89.44 180 LYS A O 1
ATOM 1479 N N . LYS A 1 181 ? 16.441 -14.144 -5.940 1.00 91.50 181 LYS A N 1
ATOM 1480 C CA . LYS A 1 181 ? 17.140 -15.377 -6.334 1.00 91.50 181 LYS A CA 1
ATOM 1481 C C . LYS A 1 181 ? 16.490 -15.969 -7.591 1.00 91.50 181 LYS A C 1
ATOM 1483 O O . LYS A 1 181 ? 15.263 -16.000 -7.689 1.00 91.50 181 LYS A O 1
ATOM 1488 N N . ASN A 1 182 ? 17.304 -16.436 -8.538 1.00 91.19 182 ASN A N 1
ATOM 1489 C CA . ASN A 1 182 ? 16.856 -17.015 -9.813 1.00 91.19 182 ASN A CA 1
ATOM 1490 C C . ASN A 1 182 ? 15.920 -16.080 -10.597 1.00 91.19 182 ASN A C 1
ATOM 1492 O O . ASN A 1 182 ? 14.841 -16.477 -11.046 1.00 91.19 182 ASN A O 1
ATOM 1496 N N . TYR A 1 183 ? 16.309 -14.809 -10.713 1.00 88.56 183 TYR A N 1
ATOM 1497 C CA . TYR A 1 183 ? 15.539 -13.820 -11.454 1.00 88.56 183 TYR A CA 1
ATOM 1498 C C . TYR A 1 183 ? 15.318 -14.268 -12.908 1.00 88.56 183 TYR A C 1
ATOM 1500 O O . TYR A 1 183 ? 16.266 -14.460 -13.664 1.00 88.56 183 TYR A O 1
ATOM 1508 N N . LYS A 1 184 ? 14.047 -14.403 -13.295 1.00 89.25 184 LYS A N 1
ATOM 1509 C CA . LYS A 1 184 ? 13.617 -14.614 -14.680 1.00 89.25 184 LYS A CA 1
ATOM 1510 C C . LYS A 1 184 ? 12.903 -13.360 -15.155 1.00 89.25 184 LYS A C 1
ATOM 1512 O O . LYS A 1 184 ? 11.920 -12.941 -14.533 1.00 89.25 184 LYS A O 1
ATOM 1517 N N . PHE A 1 185 ? 13.399 -12.768 -16.235 1.00 86.38 185 PHE A N 1
ATOM 1518 C CA . PHE A 1 185 ? 12.778 -11.595 -16.830 1.00 86.38 185 PHE A CA 1
ATOM 1519 C C . PHE A 1 185 ? 11.401 -11.958 -17.391 1.00 86.38 185 PHE A C 1
ATOM 1521 O O . PHE A 1 185 ? 11.255 -12.931 -18.129 1.00 86.38 185 PHE A O 1
ATOM 1528 N N . LYS A 1 186 ? 10.391 -11.171 -17.016 1.00 85.75 186 LYS A N 1
ATOM 1529 C CA . LYS A 1 186 ? 9.061 -11.210 -17.624 1.00 85.75 186 LYS A CA 1
ATOM 1530 C C . LYS A 1 186 ? 8.894 -9.918 -18.425 1.00 85.75 186 LYS A C 1
ATOM 1532 O O . LYS A 1 186 ? 8.888 -8.858 -17.788 1.00 85.75 186 LYS A O 1
ATOM 1537 N N . PRO A 1 187 ? 8.789 -9.979 -19.765 1.00 81.00 187 PRO A N 1
ATOM 1538 C CA . PRO A 1 187 ? 8.622 -8.783 -20.573 1.00 81.00 187 PRO A CA 1
ATOM 1539 C C . PRO A 1 187 ? 7.306 -8.102 -20.205 1.00 81.00 187 PRO A C 1
ATOM 1541 O O . PRO A 1 187 ? 6.266 -8.748 -20.073 1.00 81.00 187 PRO A O 1
ATOM 1544 N N . LYS A 1 188 ? 7.368 -6.789 -19.996 1.00 83.00 188 LYS A N 1
ATOM 1545 C CA . LYS A 1 188 ? 6.185 -5.949 -19.826 1.00 83.00 188 LYS A CA 1
ATOM 1546 C C . LYS A 1 188 ? 5.957 -5.245 -21.150 1.00 83.00 188 LYS A C 1
ATOM 1548 O O . LYS A 1 188 ? 6.851 -4.560 -21.626 1.00 83.00 188 LYS A O 1
ATOM 1553 N N . VAL A 1 189 ? 4.781 -5.410 -21.730 1.00 87.00 189 VAL A N 1
ATOM 1554 C CA . VAL A 1 189 ? 4.430 -4.724 -22.973 1.00 87.00 189 VAL A CA 1
ATOM 1555 C C . VAL A 1 189 ? 3.712 -3.436 -22.591 1.00 87.00 189 VAL A C 1
ATOM 1557 O O . VAL A 1 189 ? 2.698 -3.476 -21.893 1.00 87.00 189 VAL A O 1
ATOM 1560 N N . LEU A 1 190 ? 4.261 -2.291 -22.994 1.00 86.62 190 LEU A N 1
ATOM 1561 C CA . LEU A 1 190 ? 3.576 -1.007 -22.881 1.00 86.62 190 LEU A CA 1
ATOM 1562 C C . LEU A 1 190 ? 2.874 -0.757 -24.215 1.00 86.62 190 LEU A C 1
ATOM 1564 O O . LEU A 1 190 ? 3.526 -0.758 -25.252 1.00 86.62 190 LEU A O 1
ATOM 1568 N N . ILE A 1 191 ? 1.558 -0.574 -24.194 1.00 88.75 191 ILE A N 1
ATOM 1569 C CA . ILE A 1 191 ? 0.754 -0.414 -25.409 1.00 88.75 191 ILE A CA 1
ATOM 1570 C C . ILE A 1 191 ? 0.100 0.968 -25.378 1.00 88.75 191 ILE A C 1
ATOM 1572 O O . ILE A 1 191 ? -0.458 1.375 -24.356 1.00 88.75 191 ILE A O 1
ATOM 1576 N N . ASP A 1 192 ? 0.181 1.701 -26.487 1.00 86.75 192 ASP A N 1
ATOM 1577 C CA . ASP A 1 192 ? -0.559 2.952 -26.664 1.00 86.75 192 ASP A CA 1
ATOM 1578 C C . ASP A 1 192 ? -2.056 2.678 -26.929 1.00 86.75 192 ASP A C 1
ATOM 1580 O O . ASP A 1 192 ? -2.465 1.574 -27.275 1.00 86.75 192 ASP A O 1
ATOM 1584 N N . LYS A 1 193 ? -2.907 3.703 -26.846 1.00 83.88 193 LYS A N 1
ATOM 1585 C CA . LYS A 1 193 ? -4.354 3.616 -27.126 1.00 83.88 193 LYS A CA 1
ATOM 1586 C C . LYS A 1 193 ? -4.676 3.078 -28.521 1.00 83.88 193 LYS A C 1
ATOM 1588 O O . LYS A 1 193 ? -5.770 2.574 -28.735 1.00 83.88 193 LYS A O 1
ATOM 1593 N N . LYS A 1 194 ? -3.739 3.217 -29.462 1.00 84.19 194 LYS A N 1
ATOM 1594 C CA . LYS A 1 194 ? -3.847 2.712 -30.837 1.00 84.19 194 LYS A CA 1
ATOM 1595 C C . LYS A 1 194 ? -3.463 1.233 -30.978 1.00 84.19 194 LYS A C 1
ATOM 1597 O O . LYS A 1 194 ? -3.447 0.730 -32.092 1.00 84.19 194 LYS A O 1
ATOM 1602 N N . GLY A 1 195 ? -3.104 0.553 -29.887 1.00 86.38 195 GLY A N 1
ATOM 1603 C CA . GLY A 1 195 ? -2.664 -0.845 -29.913 1.00 86.38 195 GLY A CA 1
ATOM 1604 C C . GLY A 1 195 ? -1.194 -1.042 -30.299 1.00 86.38 195 GLY A C 1
ATOM 1605 O O . GLY A 1 195 ? -0.750 -2.177 -30.434 1.00 86.38 195 GLY A O 1
ATOM 1606 N N . VAL A 1 196 ? -0.423 0.037 -30.468 1.00 88.81 196 VAL A N 1
ATOM 1607 C CA . VAL A 1 196 ? 0.999 -0.035 -30.834 1.00 88.81 196 VAL A CA 1
ATOM 1608 C C . VAL A 1 196 ? 1.853 -0.287 -29.595 1.00 88.81 196 VAL A C 1
ATOM 1610 O O . VAL A 1 196 ? 1.720 0.420 -28.594 1.00 88.81 196 VAL A O 1
ATOM 1613 N N . GLU A 1 197 ? 2.751 -1.268 -29.674 1.00 90.69 197 GLU A N 1
ATOM 1614 C CA . GLU A 1 197 ? 3.746 -1.533 -28.635 1.00 90.69 197 GLU A CA 1
ATOM 1615 C C . GLU A 1 197 ? 4.827 -0.440 -28.608 1.00 90.69 197 GLU A C 1
ATOM 1617 O O . GLU A 1 197 ? 5.434 -0.087 -29.623 1.00 90.69 197 GLU A O 1
ATOM 1622 N N . LEU A 1 198 ? 5.085 0.064 -27.406 1.00 90.75 198 LEU A N 1
ATOM 1623 C CA . LEU A 1 198 ? 6.112 1.042 -27.091 1.00 90.75 198 LEU A CA 1
ATOM 1624 C C . LEU A 1 198 ? 7.337 0.291 -26.554 1.00 90.75 198 LEU A C 1
ATOM 1626 O O . LEU A 1 198 ? 7.280 -0.336 -25.493 1.00 90.75 198 LEU A O 1
ATOM 1630 N N . LYS A 1 199 ? 8.440 0.337 -27.304 1.00 87.69 199 LYS A N 1
ATOM 1631 C CA . LYS A 1 199 ? 9.642 -0.482 -27.070 1.00 87.69 199 LYS A CA 1
ATOM 1632 C C . LYS A 1 199 ? 10.796 0.294 -26.449 1.00 87.69 199 LYS A C 1
ATOM 1634 O O . LYS A 1 199 ? 11.584 -0.290 -25.702 1.00 87.69 199 LYS A O 1
ATOM 1639 N N . SER A 1 200 ? 10.905 1.585 -26.752 1.00 88.75 200 SER A N 1
ATOM 1640 C CA . SER A 1 200 ? 12.003 2.429 -26.283 1.00 88.75 200 SER A CA 1
ATOM 1641 C C . SER A 1 200 ? 11.565 3.851 -25.950 1.00 88.75 200 SER A C 1
ATOM 1643 O O . SER A 1 200 ? 10.509 4.322 -26.374 1.00 88.75 200 SER A O 1
ATOM 1645 N N . ILE A 1 201 ? 12.423 4.543 -25.199 1.00 89.12 201 ILE A N 1
ATOM 1646 C CA . ILE A 1 201 ? 12.226 5.941 -24.805 1.00 89.12 201 ILE A CA 1
ATOM 1647 C C . ILE A 1 201 ? 12.259 6.921 -25.993 1.00 89.12 201 ILE A C 1
ATOM 1649 O O . ILE A 1 201 ? 11.556 7.928 -25.969 1.00 89.12 201 ILE A O 1
ATOM 1653 N N . ASP A 1 202 ? 13.026 6.614 -27.042 1.00 87.38 202 ASP A N 1
ATOM 1654 C CA . ASP A 1 202 ? 13.216 7.495 -28.208 1.00 87.38 202 ASP A CA 1
ATOM 1655 C C . ASP A 1 202 ? 12.144 7.299 -29.292 1.00 87.38 202 ASP A C 1
ATOM 1657 O O . ASP A 1 202 ? 12.090 8.025 -30.287 1.00 87.38 202 ASP A O 1
ATOM 1661 N N . GLN A 1 203 ? 11.273 6.305 -29.113 1.00 90.00 203 GLN A N 1
ATOM 1662 C CA . GLN A 1 203 ? 10.202 5.998 -30.046 1.00 90.00 203 GLN A CA 1
ATOM 1663 C C . GLN A 1 203 ? 9.218 7.182 -30.145 1.00 90.00 203 GLN A C 1
ATOM 1665 O O . GLN A 1 203 ? 8.703 7.676 -29.136 1.00 90.00 203 GLN A O 1
ATOM 1670 N N . ARG A 1 204 ? 8.907 7.636 -31.371 1.00 89.50 204 ARG A N 1
ATOM 1671 C CA . ARG A 1 204 ? 8.010 8.789 -31.611 1.00 89.50 204 ARG A CA 1
ATOM 1672 C C . ARG A 1 204 ? 6.638 8.589 -30.971 1.00 89.50 204 ARG A C 1
ATOM 1674 O O . ARG A 1 204 ? 6.072 9.526 -30.404 1.00 89.50 204 ARG A O 1
ATOM 1681 N N . GLU A 1 205 ? 6.122 7.367 -31.031 1.00 89.38 205 GLU A N 1
ATOM 1682 C CA . GLU A 1 205 ? 4.859 6.965 -30.421 1.00 89.38 205 GLU A CA 1
ATOM 1683 C C . GLU A 1 205 ? 4.896 7.130 -28.898 1.00 89.38 205 GLU A C 1
ATOM 1685 O O . GLU A 1 205 ? 3.926 7.616 -28.321 1.00 89.38 205 GLU A O 1
ATOM 1690 N N . TYR A 1 206 ? 6.025 6.831 -28.245 1.00 88.88 206 TYR A N 1
ATOM 1691 C CA . TYR A 1 206 ? 6.172 7.023 -26.801 1.00 88.88 206 TYR A CA 1
ATOM 1692 C C . TYR A 1 206 ? 6.205 8.512 -26.425 1.00 88.88 206 TYR A C 1
ATOM 1694 O O . TYR A 1 206 ? 5.539 8.936 -25.479 1.00 88.88 206 TYR A O 1
ATOM 1702 N N . ILE A 1 207 ? 6.891 9.346 -27.2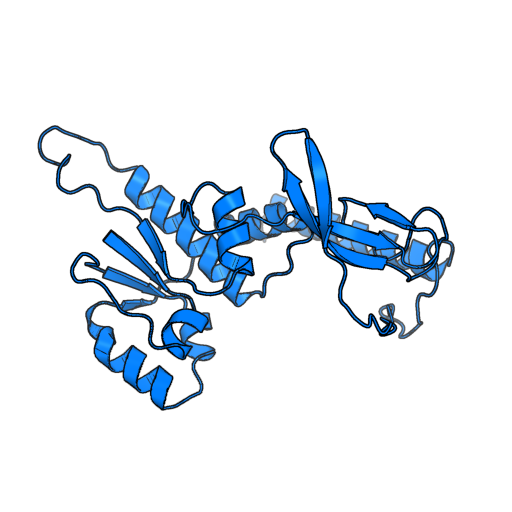10 1.00 87.88 207 ILE A N 1
ATOM 1703 C CA . ILE A 1 207 ? 6.889 10.805 -27.009 1.00 87.88 207 ILE A CA 1
ATOM 1704 C C . ILE A 1 207 ? 5.467 11.369 -27.159 1.00 87.88 207 ILE A C 1
ATOM 1706 O O . ILE A 1 207 ? 5.028 12.200 -26.356 1.00 87.88 207 ILE A O 1
ATOM 1710 N N . HIS A 1 208 ? 4.717 10.912 -28.166 1.00 87.50 208 HIS A N 1
ATOM 1711 C CA . HIS A 1 208 ? 3.318 11.298 -28.342 1.00 87.50 208 HIS A CA 1
ATOM 1712 C C . HIS A 1 208 ? 2.445 10.811 -27.175 1.00 87.50 208 HIS A C 1
ATOM 1714 O O . HIS A 1 208 ? 1.656 11.585 -26.625 1.00 87.50 208 HIS A O 1
ATOM 1720 N N . PHE A 1 209 ? 2.637 9.566 -26.739 1.00 86.56 209 PHE A N 1
ATOM 1721 C CA . PHE A 1 209 ? 1.968 8.990 -25.578 1.00 86.56 209 PHE A CA 1
ATOM 1722 C C . PHE A 1 209 ? 2.177 9.851 -24.321 1.00 86.56 209 PHE A C 1
ATOM 1724 O O . PHE A 1 209 ? 1.194 10.228 -23.674 1.00 86.56 209 PHE A O 1
ATOM 1731 N N . LEU A 1 210 ? 3.415 10.268 -24.028 1.00 85.31 210 LEU A N 1
ATOM 1732 C CA . LEU A 1 210 ? 3.725 11.163 -22.907 1.00 85.31 210 LEU A CA 1
ATOM 1733 C C . LEU A 1 210 ? 3.021 12.519 -23.024 1.00 85.31 210 LEU A C 1
ATOM 1735 O O . LEU A 1 210 ? 2.415 12.980 -22.052 1.00 85.31 210 LEU A O 1
ATOM 1739 N N . LYS A 1 211 ? 3.032 13.137 -24.214 1.00 83.62 211 LYS A N 1
ATOM 1740 C CA . LYS A 1 211 ? 2.318 14.400 -24.458 1.00 83.62 211 LYS A CA 1
ATOM 1741 C C . LYS A 1 211 ? 0.827 14.245 -24.161 1.00 83.62 211 LYS A C 1
ATOM 1743 O O . LYS A 1 211 ? 0.272 15.037 -23.400 1.00 83.62 211 LYS A O 1
ATOM 1748 N N . THR A 1 212 ? 0.178 13.197 -24.676 1.00 79.75 212 THR A N 1
ATOM 1749 C CA . THR A 1 212 ? -1.260 12.978 -24.432 1.00 79.75 212 THR A CA 1
ATOM 1750 C C . THR A 1 212 ? -1.592 12.715 -22.960 1.00 79.75 212 THR A C 1
ATOM 1752 O O . THR A 1 212 ? -2.642 13.164 -22.493 1.00 79.75 212 THR A O 1
ATOM 1755 N N . LYS A 1 213 ? -0.712 12.034 -22.209 1.00 74.94 213 LYS A N 1
ATOM 1756 C CA . LYS A 1 213 ? -0.827 11.891 -20.747 1.00 74.94 213 LYS A CA 1
ATOM 1757 C C . LYS A 1 213 ? -0.768 13.256 -20.053 1.00 74.94 213 LYS A C 1
ATOM 1759 O O . LYS A 1 213 ? -1.650 13.566 -19.256 1.00 74.94 213 LYS A O 1
ATOM 1764 N N . GLY A 1 214 ? 0.216 14.086 -20.406 1.00 67.50 214 GLY A N 1
ATOM 1765 C CA . GLY A 1 214 ? 0.393 15.426 -19.840 1.00 67.50 214 GLY A CA 1
ATOM 1766 C C . GLY A 1 214 ? -0.812 16.347 -20.068 1.00 67.50 214 GLY A C 1
ATOM 1767 O O . GLY A 1 214 ? -1.271 16.997 -19.129 1.00 67.50 214 GLY A O 1
ATOM 1768 N N . TYR A 1 215 ? -1.385 16.351 -21.278 1.00 56.00 215 TYR A N 1
ATOM 1769 C CA . TYR A 1 215 ? -2.603 17.119 -21.574 1.00 56.00 215 TYR A CA 1
ATOM 1770 C C . TYR A 1 215 ? -3.811 16.653 -20.754 1.00 56.00 215 TYR A C 1
ATOM 1772 O O . TYR A 1 215 ? -4.577 17.487 -20.276 1.00 56.00 215 TYR A O 1
ATOM 1780 N N . LYS A 1 216 ? -3.977 15.340 -20.541 1.00 59.62 216 LYS A N 1
ATOM 1781 C CA . LYS A 1 216 ? -5.068 14.809 -19.709 1.00 59.62 216 LYS A CA 1
ATOM 1782 C C . LYS A 1 216 ? -4.932 15.219 -18.244 1.00 59.62 216 LYS A C 1
ATOM 1784 O O . LYS A 1 216 ? -5.929 15.630 -17.661 1.00 59.62 216 LYS A O 1
ATOM 1789 N N . CYS A 1 217 ? -3.727 15.160 -17.672 1.00 55.50 217 CYS A N 1
ATOM 1790 C CA . CYS A 1 217 ? -3.499 15.626 -16.300 1.00 55.50 217 CYS A CA 1
ATOM 1791 C C . CYS A 1 217 ? -3.787 17.126 -16.160 1.00 55.50 217 CYS A C 1
ATOM 1793 O O . CYS A 1 217 ? -4.503 17.523 -15.247 1.00 55.50 217 CYS A O 1
ATOM 1795 N N . LYS A 1 218 ? -3.317 17.953 -17.106 1.00 55.50 218 LYS A N 1
ATOM 1796 C CA . LYS A 1 218 ? -3.610 19.395 -17.103 1.00 55.50 218 LYS A CA 1
ATOM 1797 C C . LYS A 1 218 ? -5.104 19.685 -17.239 1.00 55.50 218 LYS A C 1
ATOM 1799 O O . LYS A 1 218 ? -5.618 20.504 -16.491 1.00 55.50 218 LYS A O 1
ATOM 1804 N N . LYS A 1 219 ? -5.810 18.991 -18.140 1.00 50.16 219 LYS A N 1
ATOM 1805 C CA . LYS A 1 219 ? -7.258 19.163 -18.323 1.00 50.16 219 LYS A CA 1
ATOM 1806 C C . LYS A 1 219 ? -8.043 18.737 -17.080 1.00 50.16 219 LYS A C 1
ATOM 1808 O O . LYS A 1 219 ? -8.930 19.473 -16.686 1.00 50.16 219 LYS A O 1
ATOM 1813 N N . LYS A 1 220 ? -7.676 17.617 -16.440 1.00 55.50 220 LYS A N 1
ATOM 1814 C CA . LYS A 1 220 ? -8.296 17.143 -15.188 1.00 55.50 220 LYS A CA 1
ATOM 1815 C C . LYS A 1 220 ? -8.090 18.132 -14.033 1.00 55.50 220 LYS A C 1
ATOM 1817 O O . LYS A 1 220 ? -9.013 18.363 -13.263 1.00 55.50 220 LYS A O 1
ATOM 1822 N N . ASN A 1 221 ? -6.905 18.738 -13.940 1.00 57.00 221 ASN A N 1
ATOM 1823 C CA . ASN A 1 221 ? -6.630 19.785 -12.954 1.00 57.00 221 ASN A CA 1
ATOM 1824 C C . ASN A 1 221 ? -7.404 21.076 -13.264 1.00 57.00 221 ASN A C 1
ATOM 1826 O O . ASN A 1 221 ? -7.903 21.712 -12.345 1.00 57.00 221 ASN A O 1
ATOM 1830 N N . LEU A 1 222 ? -7.550 21.438 -14.543 1.00 44.25 222 LEU A N 1
ATOM 1831 C CA . LEU A 1 222 ? -8.298 22.625 -14.964 1.00 44.25 222 LEU A CA 1
ATOM 1832 C C . LEU A 1 222 ? -9.808 22.479 -14.716 1.00 44.25 222 LEU A C 1
ATOM 1834 O O . LEU A 1 222 ? -10.418 23.394 -14.181 1.00 44.25 222 LEU A O 1
ATOM 1838 N N . THR A 1 223 ? -10.402 21.326 -15.040 1.00 56.78 223 THR A N 1
ATOM 1839 C CA . THR A 1 223 ? -11.819 21.043 -14.744 1.00 56.78 223 THR A CA 1
ATOM 1840 C C . THR A 1 223 ? -12.086 20.997 -13.240 1.00 56.78 223 THR A C 1
ATOM 1842 O O . THR A 1 223 ? -13.105 21.497 -12.793 1.00 56.78 223 THR A O 1
ATOM 1845 N N . LYS A 1 224 ? -11.141 20.489 -12.436 1.00 55.16 224 LYS A N 1
ATOM 1846 C CA . LYS A 1 224 ? -11.235 20.544 -10.968 1.00 55.16 224 LYS A CA 1
ATOM 1847 C C . LYS A 1 224 ? -11.164 21.963 -10.401 1.00 55.16 224 LYS A C 1
ATOM 1849 O O . LYS A 1 224 ? -11.859 22.258 -9.441 1.00 55.16 224 LYS A O 1
ATOM 1854 N N . MET A 1 225 ? -10.311 22.822 -10.962 1.00 49.66 225 MET A N 1
ATOM 1855 C CA . MET A 1 225 ? -10.163 24.214 -10.514 1.00 49.66 225 MET A CA 1
ATOM 1856 C C . MET A 1 225 ? -11.386 25.072 -10.845 1.00 49.66 225 MET A C 1
ATOM 1858 O O . MET A 1 225 ? -11.663 26.025 -10.128 1.00 49.66 225 MET A O 1
ATOM 1862 N N . LEU A 1 226 ? -12.087 24.758 -11.935 1.00 52.97 226 LEU A N 1
ATOM 1863 C CA . LEU A 1 226 ? -13.232 25.541 -12.398 1.00 52.97 226 LEU A CA 1
ATOM 1864 C C . LEU A 1 226 ? -14.561 25.121 -11.753 1.00 52.97 226 LEU A C 1
ATOM 1866 O O . LEU A 1 226 ? -15.523 25.872 -11.868 1.00 52.97 226 LEU A O 1
ATOM 1870 N N . GLY A 1 227 ? -14.602 23.979 -11.052 1.00 44.06 227 GLY A N 1
ATOM 1871 C CA . GLY A 1 227 ? -15.854 23.362 -10.611 1.00 44.06 227 GLY A CA 1
ATOM 1872 C C . GLY A 1 227 ? -16.700 22.910 -11.807 1.00 44.06 227 GLY A C 1
ATOM 1873 O O . GLY A 1 227 ? -16.596 23.463 -12.903 1.00 44.06 227 GLY A O 1
ATOM 1874 N N . ASP A 1 228 ? -17.517 21.876 -11.634 1.00 46.12 228 ASP A N 1
ATOM 1875 C CA . ASP A 1 228 ? -18.523 21.553 -12.646 1.00 46.12 228 ASP A CA 1
ATOM 1876 C C . ASP A 1 228 ? -19.564 22.689 -12.634 1.00 46.12 228 ASP A C 1
ATOM 1878 O O . ASP A 1 228 ? -20.352 22.797 -11.695 1.00 46.12 228 ASP A O 1
ATOM 1882 N N . ILE A 1 229 ? -19.484 23.587 -13.624 1.00 40.84 229 ILE A N 1
ATOM 1883 C CA . ILE A 1 229 ? -20.512 24.599 -13.927 1.00 40.84 229 ILE A CA 1
ATOM 1884 C C . ILE A 1 229 ? -21.761 23.891 -14.449 1.00 40.84 229 ILE A C 1
ATOM 1886 O O . ILE A 1 229 ? -21.600 23.022 -15.340 1.00 40.84 229 ILE A O 1
#

Sequence (229 aa):
MIGIVDTCYFLKRGPFNQSIKKLFVSSLVVKELKNEESKEYFNLHRYMIEIREPLDKYIEFVQDFLSKKILNLSYTDIVVVALTIEINEIYSSTWIDSTNINNIEEVVCLTMDNGIKQCLRYLNLYDDLTFSSKIYKLRCFGCFSMYEEKLDFCKKCGLNTLTRVSVVQNENNNGTILLKKNYKFKPKVLIDKKGVELKSIDQREYIHFLKTKGYKCKKKNLTKMLGDI

Organism: NCBI:txid1037528

InterPro domains:
  IPR014881 Nin one binding (NOB1), Zn-ribbon-like domain [PF08772] (134-187)
  IPR033411 Ribonuclease, PIN domain [PF17146] (4-87)
  IPR036283 NOB1 zinc finger-like superfamily [G3DSA:6.20.210.10] (131-192)
  IPR036283 NOB1 zinc finger-like superfamily [SSF144206] (134-185)
  IPR039907 RNA-binding protein NOB1 [PTHR12814] (4-90)

Secondary structure (DSSP, 8-state):
-EEEE-HHHHHTT----TT--EEEE-HHHHHH--SHHHHHHHHHTGGGEEE-PPPHHHHHHHHHHHHTSS----HHHHHHHHHHHHHHHHHHTS---TTTGGG---EEEE---HHHHHHHHHTT----TT----EEEEEETTT--EESS--SS-TTT-BS-EEEEEEEEPTTS-EEEEPPTT----PPPEE-TTS-EE-BTT-HHHHHHHHHHHHHHHHHHHHHHH---